Protein AF-A0A162ARA9-F1 (afdb_monomer_lite)

Organism: Daucus carota subsp. sativus (NCBI:txid79200)

Structure (mmCIF, N/CA/C/O backbone):
data_AF-A0A162ARA9-F1
#
_entry.id   AF-A0A162ARA9-F1
#
loop_
_atom_site.group_PDB
_atom_site.id
_atom_site.type_symbol
_atom_site.label_atom_id
_atom_site.label_alt_id
_atom_site.label_comp_id
_atom_site.label_asym_id
_atom_site.label_entity_id
_atom_site.label_seq_id
_atom_site.pdbx_PDB_ins_code
_atom_site.Cartn_x
_atom_site.Cartn_y
_atom_site.Cartn_z
_atom_site.occupancy
_atom_site.B_iso_or_equiv
_atom_site.auth_seq_id
_atom_site.auth_comp_id
_atom_site.auth_asym_id
_atom_site.auth_atom_id
_atom_site.pdbx_PDB_model_num
ATOM 1 N N . MET A 1 1 ? -38.561 -49.624 -31.750 1.00 42.00 1 MET A N 1
ATOM 2 C CA . MET A 1 1 ? -37.299 -48.853 -31.790 1.00 42.00 1 MET A CA 1
ATOM 3 C C . MET A 1 1 ? -37.694 -47.410 -31.528 1.00 42.00 1 MET A C 1
ATOM 5 O O . MET A 1 1 ? -38.214 -46.790 -32.433 1.00 42.00 1 MET A O 1
ATOM 9 N N . VAL A 1 2 ? -37.990 -47.047 -30.277 1.00 40.28 2 VAL A N 1
ATOM 10 C CA . VAL A 1 2 ? -37.081 -46.570 -29.209 1.00 40.28 2 VAL A CA 1
ATOM 11 C C . VAL A 1 2 ? -36.358 -45.285 -29.619 1.00 40.28 2 VAL A C 1
ATOM 13 O O . VAL A 1 2 ? -35.164 -45.311 -29.882 1.00 40.28 2 VAL A O 1
ATOM 16 N N . ASP A 1 3 ? -37.105 -44.180 -29.632 1.00 43.78 3 ASP A N 1
ATOM 17 C CA . ASP A 1 3 ? -36.553 -42.828 -29.538 1.00 43.78 3 ASP A CA 1
ATOM 18 C C . ASP A 1 3 ? -36.691 -42.368 -28.082 1.00 43.78 3 ASP A C 1
ATOM 20 O O . ASP A 1 3 ? -37.790 -42.112 -27.583 1.00 43.78 3 ASP A O 1
ATOM 24 N N . GLN A 1 4 ? -35.563 -42.340 -27.374 1.00 51.97 4 GLN A N 1
ATOM 25 C CA . GLN A 1 4 ? -35.442 -41.775 -26.034 1.00 51.97 4 GLN A CA 1
ATOM 26 C C . GLN A 1 4 ? -35.171 -40.272 -26.161 1.00 51.97 4 GLN A C 1
ATOM 28 O O . GLN A 1 4 ? -34.082 -39.855 -26.544 1.00 51.97 4 GLN A O 1
ATOM 33 N N . PHE A 1 5 ? -36.173 -39.460 -25.826 1.00 50.53 5 PHE A N 1
ATOM 34 C CA . PHE A 1 5 ? -36.009 -38.035 -25.553 1.00 50.53 5 PHE A CA 1
ATOM 35 C C . PHE A 1 5 ? -35.482 -37.863 -24.123 1.00 50.53 5 PHE A C 1
ATOM 37 O O . PHE A 1 5 ? -36.236 -37.970 -23.155 1.00 50.53 5 PHE A O 1
ATOM 44 N N . THR A 1 6 ? -34.187 -37.595 -23.985 1.00 54.12 6 THR A N 1
ATOM 45 C CA . THR A 1 6 ? -33.568 -37.208 -22.713 1.00 54.12 6 THR A CA 1
ATOM 46 C C . THR A 1 6 ? -33.835 -35.720 -22.474 1.00 54.12 6 THR A C 1
ATOM 48 O O . THR A 1 6 ? -33.240 -34.860 -23.120 1.00 54.12 6 THR A O 1
ATOM 51 N N . GLN A 1 7 ? -34.778 -35.402 -21.584 1.00 48.91 7 GLN A N 1
ATOM 52 C CA . GLN A 1 7 ? -34.980 -34.045 -21.071 1.00 48.91 7 GLN A CA 1
ATOM 53 C C . GLN A 1 7 ? -34.033 -33.810 -19.889 1.00 48.91 7 GLN A C 1
ATOM 55 O O . GLN A 1 7 ? -34.341 -34.172 -18.754 1.00 48.91 7 GLN A O 1
ATOM 60 N N . ASP A 1 8 ? -32.884 -33.189 -20.153 1.00 48.25 8 ASP A N 1
ATOM 61 C CA . ASP A 1 8 ? -31.985 -32.714 -19.103 1.00 48.25 8 ASP A CA 1
ATOM 62 C C . ASP A 1 8 ? -32.597 -31.497 -18.394 1.00 48.25 8 ASP A C 1
ATOM 64 O O . ASP A 1 8 ? -32.668 -30.381 -18.912 1.00 48.25 8 ASP A O 1
ATOM 68 N N . SER A 1 9 ? -33.064 -31.744 -17.171 1.00 48.88 9 SER A N 1
ATOM 69 C CA . SER A 1 9 ? -33.581 -30.743 -16.241 1.00 48.88 9 SER A CA 1
ATOM 70 C C . SER A 1 9 ? -32.445 -29.884 -15.681 1.00 48.88 9 SER A C 1
ATOM 72 O O . SER A 1 9 ? -31.807 -30.239 -14.691 1.00 48.88 9 SER A O 1
ATOM 74 N N . THR A 1 10 ? -32.225 -28.703 -16.257 1.00 51.06 10 THR A N 1
ATOM 75 C CA . THR A 1 10 ? -31.373 -27.647 -15.686 1.00 51.06 10 THR A CA 1
ATOM 76 C C . THR A 1 10 ? -32.127 -26.859 -14.606 1.00 51.06 10 THR A C 1
ATOM 78 O O . THR A 1 10 ? -32.425 -25.675 -14.740 1.00 51.06 10 THR A O 1
ATOM 81 N N . ASN A 1 11 ? -32.431 -27.516 -13.483 1.00 51.28 11 ASN A N 1
ATOM 82 C CA . ASN A 1 11 ? -32.863 -26.831 -12.262 1.00 51.28 11 ASN A CA 1
ATOM 83 C C . ASN A 1 11 ? -31.643 -26.202 -11.568 1.00 51.28 11 ASN A C 1
ATOM 85 O O . ASN A 1 11 ? -31.024 -26.798 -10.688 1.00 51.28 11 ASN A O 1
ATOM 89 N N . VAL A 1 12 ? -31.284 -24.982 -11.973 1.00 59.38 12 VAL A N 1
ATOM 90 C CA . VAL A 1 12 ? -30.310 -24.147 -11.253 1.00 59.38 12 VAL A CA 1
ATOM 91 C C . VAL A 1 12 ? -30.941 -23.690 -9.924 1.00 59.38 12 VAL A C 1
ATOM 93 O O . VAL A 1 12 ? -32.056 -23.157 -9.929 1.00 59.38 12 VAL A O 1
ATOM 96 N N . PRO A 1 13 ? -30.276 -23.872 -8.767 1.00 54.41 13 PRO A N 1
ATOM 97 C CA . PRO A 1 13 ? -30.872 -23.623 -7.459 1.00 54.41 13 PRO A CA 1
ATOM 98 C C . PRO A 1 13 ? -31.020 -22.117 -7.202 1.00 54.41 13 PRO A C 1
ATOM 100 O O . PRO A 1 13 ? -30.080 -21.420 -6.822 1.00 54.41 13 PRO A O 1
ATOM 103 N N . ARG A 1 14 ? -32.246 -21.611 -7.362 1.00 54.75 14 ARG A N 1
ATOM 104 C CA . ARG A 1 14 ? -32.639 -20.206 -7.140 1.00 54.75 14 ARG A CA 1
ATOM 105 C C . ARG A 1 14 ? -32.459 -19.723 -5.685 1.00 54.75 14 ARG A C 1
ATOM 107 O O . ARG A 1 14 ? -32.499 -18.523 -5.435 1.00 54.75 14 ARG A O 1
ATOM 114 N N . GLY A 1 15 ? -32.239 -20.636 -4.733 1.00 60.09 15 GLY A N 1
ATOM 115 C CA . GLY A 1 15 ? -32.130 -20.339 -3.297 1.00 60.09 15 GLY A CA 1
ATOM 116 C C . GLY A 1 15 ? -30.819 -19.675 -2.848 1.00 60.09 15 GLY A C 1
ATOM 117 O O . GLY A 1 15 ? -30.815 -18.957 -1.851 1.00 60.09 15 GLY A O 1
ATOM 118 N N . ASN A 1 16 ? -29.716 -19.835 -3.588 1.00 67.94 16 ASN A N 1
ATOM 119 C CA . ASN A 1 16 ? -28.402 -19.348 -3.133 1.00 67.94 16 ASN A CA 1
ATOM 120 C C . ASN A 1 16 ? -28.219 -17.827 -3.302 1.00 67.94 16 ASN A C 1
ATOM 122 O O . ASN A 1 16 ? -27.461 -17.203 -2.558 1.00 67.94 16 ASN A O 1
ATOM 126 N N . ALA A 1 17 ? -28.926 -17.205 -4.250 1.00 71.06 17 ALA A N 1
ATOM 127 C CA . ALA A 1 17 ? -28.767 -15.781 -4.552 1.00 71.06 17 ALA A CA 1
ATOM 128 C C . ALA A 1 17 ? -29.275 -14.872 -3.417 1.00 71.06 17 ALA A C 1
ATOM 130 O O . ALA A 1 17 ? -28.604 -13.909 -3.046 1.00 71.06 17 ALA A O 1
ATOM 131 N N . GLN A 1 18 ? -30.415 -15.214 -2.807 1.00 75.31 18 GLN A N 1
ATOM 132 C CA . GLN A 1 18 ? -31.015 -14.416 -1.730 1.00 75.31 18 GLN A CA 1
ATOM 133 C C . GLN A 1 18 ? -30.173 -14.432 -0.444 1.00 75.31 18 GLN A C 1
ATOM 135 O O . GLN A 1 18 ? -30.015 -13.400 0.208 1.00 75.31 18 GLN A O 1
ATOM 140 N N . GLN A 1 19 ? -29.569 -15.575 -0.096 1.00 77.06 19 GLN A N 1
ATOM 141 C CA . GLN A 1 19 ? -28.677 -15.661 1.067 1.00 77.06 19 GLN A CA 1
ATOM 142 C C . GLN A 1 19 ? -27.395 -14.835 0.873 1.00 77.06 19 GLN A C 1
ATOM 144 O O . GLN A 1 19 ? -26.930 -14.174 1.806 1.00 77.06 19 GLN A O 1
ATOM 149 N N . MET A 1 20 ? -26.848 -14.816 -0.347 1.00 82.12 20 MET A N 1
ATOM 150 C CA . MET A 1 20 ? -25.661 -14.022 -0.677 1.00 82.12 20 MET A CA 1
ATOM 151 C C . MET A 1 20 ? -25.930 -12.515 -0.590 1.00 82.12 20 MET A C 1
ATOM 153 O O . MET A 1 20 ? -25.080 -11.774 -0.097 1.00 82.12 20 MET A O 1
ATOM 157 N N . GLU A 1 21 ? -27.107 -12.050 -1.011 1.00 85.81 21 GLU A N 1
ATOM 158 C CA . GLU A 1 21 ? -27.496 -10.642 -0.860 1.00 85.81 21 GLU A CA 1
ATOM 159 C C . GLU A 1 21 ? -27.652 -10.226 0.605 1.00 85.81 21 GLU A C 1
ATOM 161 O O . GLU A 1 21 ? -27.164 -9.161 0.989 1.00 85.81 21 GLU A O 1
ATOM 166 N N . GLY A 1 22 ? -28.265 -11.070 1.441 1.00 89.38 22 GLY A N 1
ATOM 167 C CA . GLY A 1 22 ? -28.384 -10.807 2.878 1.00 89.38 22 GLY A CA 1
ATOM 168 C C . GLY A 1 22 ? -27.018 -10.659 3.554 1.00 89.38 22 GLY A C 1
ATOM 169 O O . GLY A 1 22 ? -26.779 -9.695 4.284 1.00 89.38 22 GLY A O 1
ATOM 170 N N . LYS A 1 23 ? -26.079 -11.561 3.238 1.00 91.44 23 LYS A N 1
ATOM 171 C CA . LYS A 1 23 ? -24.703 -11.504 3.755 1.00 91.44 23 LYS A CA 1
ATOM 172 C C . LYS A 1 23 ? -23.971 -10.235 3.308 1.00 91.44 23 LYS A C 1
ATOM 174 O O . LYS A 1 23 ? -23.297 -9.611 4.125 1.00 91.44 23 LYS A O 1
ATOM 179 N N . LYS A 1 24 ? -24.126 -9.829 2.041 1.00 91.12 24 LYS A N 1
ATOM 180 C CA . LYS A 1 24 ? -23.532 -8.590 1.509 1.00 91.12 24 LYS A CA 1
ATOM 181 C C . LYS A 1 24 ? -24.059 -7.351 2.229 1.00 91.12 24 LYS A C 1
ATOM 183 O O . LYS A 1 24 ? -23.263 -6.505 2.617 1.00 91.12 24 LYS A O 1
ATOM 188 N N . LYS A 1 25 ? -25.373 -7.253 2.453 1.00 93.75 25 LYS A N 1
ATOM 189 C CA . LYS A 1 25 ? -25.964 -6.118 3.182 1.00 93.75 25 LYS A CA 1
ATOM 190 C C . LYS A 1 25 ? -25.409 -6.013 4.601 1.00 93.75 25 LYS A C 1
ATOM 192 O O . LYS A 1 25 ? -24.900 -4.965 4.972 1.00 93.75 25 LYS A O 1
ATOM 197 N N . TRP A 1 26 ? -25.373 -7.125 5.337 1.00 95.56 26 TRP A N 1
ATOM 198 C CA . TRP A 1 26 ? -24.795 -7.149 6.685 1.00 95.56 26 TRP A CA 1
ATOM 199 C C . TRP A 1 26 ? -23.317 -6.727 6.711 1.00 95.56 26 TRP A C 1
ATOM 201 O O . TRP A 1 26 ? -22.876 -5.994 7.596 1.00 95.56 26 TRP A O 1
ATOM 211 N N . GLN A 1 27 ? -22.538 -7.170 5.722 1.00 94.81 27 GLN A N 1
ATOM 212 C CA . GLN A 1 27 ? -21.144 -6.763 5.569 1.00 94.81 27 GLN A CA 1
ATOM 213 C C . GLN A 1 27 ? -21.004 -5.261 5.293 1.00 94.81 27 GLN A C 1
ATOM 215 O O . GLN A 1 27 ? -20.127 -4.622 5.870 1.00 94.81 27 GLN A O 1
ATOM 220 N N . LEU A 1 28 ? -21.863 -4.704 4.438 1.00 95.81 28 LEU A N 1
ATOM 221 C CA . LEU A 1 28 ? -21.887 -3.279 4.125 1.00 95.81 28 LEU A CA 1
ATOM 222 C C . LEU A 1 28 ? -22.226 -2.450 5.366 1.00 95.81 28 LEU A C 1
ATOM 224 O O . LEU A 1 28 ? -21.488 -1.526 5.692 1.00 95.81 28 LEU A O 1
ATOM 228 N N . ASP A 1 29 ? -23.261 -2.836 6.111 1.00 96.56 29 ASP A N 1
ATOM 229 C CA . ASP A 1 29 ? -23.651 -2.160 7.352 1.00 96.56 29 ASP A CA 1
ATOM 230 C C . ASP A 1 29 ? -22.510 -2.180 8.374 1.00 96.56 29 ASP A C 1
ATOM 232 O O . ASP A 1 29 ? -22.230 -1.180 9.036 1.00 96.56 29 ASP A O 1
ATOM 236 N N . LYS A 1 30 ? -21.783 -3.302 8.469 1.00 96.50 30 LYS A N 1
ATOM 237 C CA . LYS A 1 30 ? -20.612 -3.412 9.344 1.00 96.50 30 LYS A CA 1
ATOM 238 C C . LYS A 1 30 ? -19.486 -2.459 8.932 1.00 96.50 30 LYS A C 1
ATOM 240 O O . LYS A 1 30 ? -18.881 -1.848 9.815 1.00 96.50 30 LYS A O 1
ATOM 245 N N . ILE A 1 31 ? -19.201 -2.352 7.631 1.00 96.56 31 ILE A N 1
ATOM 246 C CA . ILE A 1 31 ? -18.200 -1.429 7.072 1.00 96.56 31 ILE A CA 1
ATOM 247 C C . ILE A 1 31 ? -18.608 0.017 7.368 1.00 96.56 31 ILE A C 1
ATOM 249 O O . ILE A 1 31 ? -17.812 0.772 7.918 1.00 96.56 31 ILE A O 1
ATOM 253 N N . LEU A 1 32 ? -19.854 0.382 7.057 1.00 96.00 32 LEU A N 1
ATOM 254 C CA . LEU A 1 32 ? -20.369 1.740 7.231 1.00 96.00 32 LEU A CA 1
ATOM 255 C C . LEU A 1 32 ? -20.441 2.152 8.697 1.00 96.00 32 LEU A C 1
ATOM 257 O O . LEU A 1 32 ? -20.152 3.296 9.017 1.00 96.00 32 LEU A O 1
ATOM 261 N N . LYS A 1 33 ? -20.741 1.224 9.609 1.00 97.19 33 LYS A N 1
ATOM 262 C CA . LYS A 1 33 ? -20.713 1.495 11.051 1.00 97.19 33 LYS A CA 1
ATOM 263 C C . LYS A 1 33 ? -19.313 1.857 11.566 1.00 97.19 33 LYS A C 1
ATOM 265 O O . LYS A 1 33 ? -19.197 2.616 12.519 1.00 97.19 33 LYS A O 1
ATOM 270 N N . HIS A 1 34 ? -18.261 1.328 10.941 1.00 97.44 34 HIS A N 1
ATOM 271 C CA . HIS A 1 34 ? -16.863 1.555 11.330 1.00 97.44 34 HIS A CA 1
ATOM 272 C C . HIS A 1 34 ? -16.095 2.327 10.251 1.00 97.44 34 HIS A C 1
ATOM 274 O O . HIS A 1 34 ? -14.908 2.087 10.032 1.00 97.44 34 HIS A O 1
ATOM 280 N N . TRP A 1 35 ? -16.778 3.238 9.555 1.00 96.88 35 TRP A N 1
ATOM 281 C CA . TRP A 1 35 ? -16.227 3.976 8.418 1.00 96.88 35 TRP A CA 1
ATOM 282 C C . TRP A 1 35 ? -14.947 4.751 8.768 1.00 96.88 35 TRP A C 1
ATOM 284 O O . TRP A 1 35 ? -14.047 4.842 7.940 1.00 96.88 35 TRP A O 1
ATOM 294 N N . PHE A 1 36 ? -14.826 5.238 10.006 1.00 96.38 36 PHE A N 1
ATOM 295 C CA . PHE A 1 36 ? -13.661 5.976 10.503 1.00 96.38 36 PHE A CA 1
ATOM 296 C C . PHE A 1 36 ? -12.389 5.117 10.649 1.00 96.38 36 PHE A C 1
ATOM 298 O O . PHE A 1 36 ? -11.299 5.652 10.829 1.00 96.38 36 PHE A O 1
ATOM 305 N N . LEU A 1 37 ? -12.505 3.786 10.566 1.00 97.25 37 LEU A N 1
ATOM 306 C CA . LEU A 1 37 ? -11.370 2.854 10.530 1.00 97.25 37 LEU A CA 1
ATOM 307 C C . LEU A 1 37 ? -10.896 2.551 9.100 1.00 97.25 37 LEU A C 1
ATOM 309 O O . LEU A 1 37 ? -10.078 1.651 8.901 1.00 97.25 37 LEU A O 1
ATOM 313 N N . LEU A 1 38 ? -11.407 3.257 8.094 1.00 97.00 38 LEU A N 1
ATOM 314 C CA . LEU A 1 38 ? -11.069 3.061 6.688 1.00 97.00 38 LEU A CA 1
ATOM 315 C C . LEU A 1 38 ? -10.656 4.377 6.031 1.00 97.00 38 LEU A C 1
ATOM 317 O O . LEU A 1 38 ? -11.012 5.458 6.490 1.00 97.00 38 LEU A O 1
ATOM 321 N N . ASP A 1 39 ? -9.923 4.269 4.922 1.00 95.19 39 ASP A N 1
ATOM 322 C CA . ASP A 1 39 ? -9.612 5.435 4.097 1.00 95.19 39 ASP A CA 1
ATOM 323 C C . ASP A 1 39 ? -10.891 5.960 3.438 1.00 95.19 39 ASP A C 1
ATOM 325 O O . ASP A 1 39 ? -11.731 5.180 2.974 1.00 95.19 39 ASP A O 1
ATOM 329 N N . TYR A 1 40 ? -11.000 7.284 3.340 1.00 95.38 40 TYR A N 1
ATOM 330 C CA . TYR A 1 40 ? -12.144 7.956 2.724 1.00 95.38 40 TYR A CA 1
ATOM 331 C C . TYR A 1 40 ? -12.442 7.422 1.313 1.00 95.38 40 TYR A C 1
ATOM 333 O O . TYR A 1 40 ? -13.582 7.069 1.013 1.00 95.38 40 TYR A O 1
ATOM 341 N N . ASP A 1 41 ? -11.405 7.258 0.487 1.00 96.81 41 ASP A N 1
ATOM 342 C CA . ASP A 1 41 ? -11.528 6.778 -0.895 1.00 96.81 41 ASP A CA 1
ATOM 343 C C . ASP A 1 41 ? -12.112 5.359 -0.976 1.00 96.81 41 ASP A C 1
ATOM 345 O O . ASP A 1 41 ? -12.871 5.035 -1.891 1.00 96.81 41 ASP A O 1
ATOM 349 N N . LEU A 1 42 ? -11.789 4.500 -0.002 1.00 95.31 42 LEU A N 1
ATOM 350 C CA . LEU A 1 42 ? -12.292 3.129 0.048 1.00 95.31 42 LEU A CA 1
ATOM 351 C C . LEU A 1 42 ? -13.784 3.106 0.393 1.00 95.31 42 LEU A C 1
ATOM 353 O O . LEU A 1 42 ? -14.553 2.376 -0.234 1.00 95.31 42 LEU A O 1
ATOM 357 N N . VAL A 1 43 ? -14.197 3.924 1.363 1.00 96.69 43 VAL A N 1
ATOM 358 C CA . VAL A 1 43 ? -15.607 4.077 1.745 1.00 96.69 43 VAL A CA 1
ATOM 359 C C . VAL A 1 43 ? -16.406 4.676 0.588 1.00 96.69 43 VAL A C 1
ATOM 361 O O . VAL A 1 43 ? -17.476 4.171 0.250 1.00 96.69 43 VAL A O 1
ATOM 364 N N . GLU A 1 44 ? -15.871 5.704 -0.074 1.00 97.25 44 GLU A N 1
ATOM 365 C CA . GLU A 1 44 ? -16.519 6.342 -1.218 1.00 97.25 44 GLU A CA 1
ATOM 366 C C . GLU A 1 44 ? -16.686 5.367 -2.394 1.00 97.25 44 GLU A C 1
ATOM 368 O O . GLU A 1 44 ? -17.767 5.278 -2.979 1.00 97.25 44 GLU A O 1
ATOM 373 N N . ALA A 1 45 ? -15.655 4.580 -2.717 1.00 96.75 45 ALA A N 1
ATOM 374 C CA . ALA A 1 45 ? -15.728 3.568 -3.768 1.00 96.75 45 ALA A CA 1
ATOM 375 C C . ALA A 1 45 ? -16.792 2.496 -3.472 1.00 96.75 45 ALA A C 1
ATOM 377 O O . ALA A 1 45 ? -17.536 2.098 -4.372 1.00 96.75 45 ALA A O 1
ATOM 378 N N . ILE A 1 46 ? -16.898 2.053 -2.216 1.00 96.31 46 ILE A N 1
ATOM 379 C CA . ILE A 1 46 ? -17.917 1.086 -1.789 1.00 96.31 46 ILE A CA 1
ATOM 380 C C . ILE A 1 46 ? -19.320 1.702 -1.883 1.00 96.31 46 ILE A C 1
ATOM 382 O O . ILE A 1 46 ? -20.224 1.058 -2.416 1.00 96.31 46 ILE A O 1
ATOM 386 N N . ASN A 1 47 ? -19.492 2.958 -1.460 1.00 95.06 47 ASN A N 1
ATOM 387 C CA . ASN A 1 47 ? -20.760 3.689 -1.572 1.00 95.06 47 ASN A CA 1
ATOM 388 C C . ASN A 1 47 ? -21.188 3.921 -3.027 1.00 95.06 47 ASN A C 1
ATOM 390 O O . ASN A 1 47 ? -22.377 3.891 -3.333 1.00 95.06 47 ASN A O 1
ATOM 394 N N . LYS A 1 48 ? -20.227 4.085 -3.944 1.00 96.81 48 LYS A N 1
ATOM 395 C CA . LYS A 1 48 ? -20.463 4.143 -5.398 1.00 96.81 48 LYS A CA 1
ATOM 396 C C . LYS A 1 48 ? -20.833 2.782 -6.014 1.00 96.81 48 LYS A C 1
ATOM 398 O O . LYS A 1 48 ? -21.069 2.711 -7.216 1.00 96.81 48 LYS A O 1
ATOM 403 N N . GLY A 1 49 ? -20.887 1.708 -5.220 1.00 94.75 49 GLY A N 1
ATOM 404 C CA . GLY A 1 49 ? -21.290 0.368 -5.656 1.00 94.75 49 GLY A CA 1
ATOM 405 C C . GLY A 1 49 ? -20.132 -0.562 -6.023 1.00 94.75 49 GLY A C 1
ATOM 406 O O . GLY A 1 49 ? -20.365 -1.648 -6.557 1.00 94.75 49 GLY A O 1
ATOM 407 N N . ASN A 1 50 ? -18.876 -0.193 -5.737 1.00 94.25 50 ASN A N 1
ATOM 408 C CA . ASN A 1 50 ? -17.739 -1.075 -5.992 1.00 94.25 50 ASN A CA 1
ATOM 409 C C . ASN A 1 50 ? -17.598 -2.147 -4.897 1.00 94.25 50 ASN A C 1
ATOM 411 O O . ASN A 1 50 ? -16.710 -2.107 -4.043 1.00 94.25 50 ASN A O 1
ATOM 415 N N . HIS A 1 51 ? -18.478 -3.147 -4.942 1.00 91.62 51 HIS A N 1
ATOM 416 C CA . HIS A 1 51 ? -18.512 -4.234 -3.964 1.00 91.62 51 HIS A CA 1
ATOM 417 C C . HIS A 1 51 ? -17.304 -5.179 -4.036 1.00 91.62 51 HIS A C 1
ATOM 419 O O . HIS A 1 51 ? -17.106 -5.981 -3.122 1.00 91.62 51 HIS A O 1
ATOM 425 N N . SER A 1 52 ? -16.469 -5.078 -5.078 1.00 90.88 52 SER A N 1
ATOM 426 C CA . SER A 1 52 ? -15.257 -5.898 -5.185 1.00 90.88 52 SER A CA 1
ATOM 427 C C . SER A 1 52 ? -14.267 -5.629 -4.043 1.00 90.88 52 SER A C 1
ATOM 429 O O . SER A 1 52 ? -13.564 -6.540 -3.613 1.00 90.88 52 SER A O 1
ATOM 431 N N . LEU A 1 53 ? -14.295 -4.415 -3.480 1.00 92.69 53 LEU A N 1
ATOM 432 C CA . LEU A 1 53 ? -13.435 -3.964 -2.384 1.00 92.69 53 LEU A CA 1
ATOM 433 C C . LEU A 1 53 ? -13.952 -4.339 -0.984 1.00 92.69 53 LEU A C 1
ATOM 435 O O . LEU A 1 53 ? -13.238 -4.156 0.003 1.00 92.69 53 LEU A O 1
ATOM 439 N N . MET A 1 54 ? -15.172 -4.874 -0.867 1.00 94.00 54 MET A N 1
ATOM 440 C CA . MET A 1 54 ? -15.774 -5.180 0.437 1.00 94.00 54 MET A CA 1
ATOM 441 C C . MET A 1 54 ? -14.963 -6.181 1.270 1.00 94.00 54 MET A C 1
ATOM 443 O O . MET A 1 54 ? -14.766 -5.911 2.454 1.00 94.00 54 MET A O 1
ATOM 447 N N . PRO A 1 55 ? -14.443 -7.296 0.717 1.00 93.44 55 PRO A N 1
ATOM 448 C CA . PRO A 1 55 ? -13.648 -8.238 1.507 1.00 93.44 55 PRO A CA 1
ATOM 449 C C . PRO A 1 55 ? -12.399 -7.588 2.108 1.00 93.44 55 PRO A C 1
ATOM 451 O O . PRO A 1 55 ? -12.075 -7.837 3.269 1.00 93.44 55 PRO A O 1
ATOM 454 N N . MET A 1 56 ? -11.760 -6.685 1.358 1.00 93.94 56 MET A N 1
ATOM 455 C CA . MET A 1 56 ? -10.615 -5.910 1.833 1.00 93.94 56 MET A CA 1
ATOM 456 C C . MET A 1 56 ? -10.990 -4.965 2.970 1.00 93.94 56 MET A C 1
ATOM 458 O O . MET A 1 56 ? -10.339 -4.974 4.016 1.00 93.94 56 MET A O 1
ATOM 462 N N . ALA A 1 57 ? -12.067 -4.197 2.801 1.00 96.19 57 ALA A N 1
ATOM 463 C CA . ALA A 1 57 ? -12.564 -3.306 3.842 1.00 96.19 57 ALA A CA 1
ATOM 464 C C . ALA A 1 57 ? -12.922 -4.071 5.127 1.00 96.19 57 ALA A C 1
ATOM 466 O O . ALA A 1 57 ? -12.539 -3.659 6.219 1.00 96.19 57 ALA A O 1
ATOM 467 N N . ILE A 1 58 ? -13.584 -5.226 5.014 1.00 95.56 58 ILE A N 1
ATOM 468 C CA . ILE A 1 58 ? -13.964 -6.060 6.165 1.00 95.56 58 ILE A CA 1
ATOM 469 C C . ILE A 1 58 ? -12.737 -6.609 6.884 1.00 95.56 58 ILE A C 1
ATOM 471 O O . ILE A 1 58 ? -12.695 -6.577 8.113 1.00 95.56 58 ILE A O 1
ATOM 475 N N . ALA A 1 59 ? -11.748 -7.117 6.147 1.00 95.56 59 ALA A N 1
ATOM 476 C CA . ALA A 1 59 ? -10.517 -7.629 6.738 1.00 95.56 59 ALA A CA 1
ATOM 477 C C . ALA A 1 59 ? -9.783 -6.532 7.523 1.00 95.56 59 ALA A C 1
ATOM 479 O O . ALA A 1 59 ? -9.383 -6.758 8.667 1.00 95.56 59 ALA A O 1
ATOM 480 N N . ARG A 1 60 ? -9.694 -5.324 6.951 1.00 96.25 60 ARG A N 1
ATOM 481 C CA . ARG A 1 60 ? -9.098 -4.150 7.601 1.00 96.25 60 ARG A CA 1
ATOM 482 C C . ARG A 1 60 ? -9.865 -3.738 8.855 1.00 96.25 60 ARG A C 1
ATOM 484 O O . ARG A 1 60 ? -9.255 -3.611 9.913 1.00 96.25 60 ARG A O 1
ATOM 491 N N . VAL A 1 61 ? -11.189 -3.612 8.768 1.00 97.06 61 VAL A N 1
ATOM 492 C CA . VAL A 1 61 ? -12.045 -3.288 9.921 1.00 97.06 61 VAL A CA 1
ATOM 493 C C . VAL A 1 61 ? -11.889 -4.336 11.025 1.00 97.06 61 VAL A C 1
ATOM 495 O O . VAL A 1 61 ? -11.648 -3.977 12.171 1.00 97.06 61 VAL A O 1
ATOM 498 N N . ASN A 1 62 ? -11.956 -5.631 10.702 1.00 96.81 62 ASN A N 1
ATOM 499 C CA . ASN A 1 62 ? -11.808 -6.703 11.692 1.00 96.81 62 ASN A CA 1
ATOM 500 C C . ASN A 1 62 ? -10.436 -6.669 12.384 1.00 96.81 62 ASN A C 1
ATOM 502 O O . ASN A 1 62 ? -10.360 -6.857 13.598 1.00 96.81 62 ASN A O 1
ATOM 506 N N . TYR A 1 63 ? -9.364 -6.415 11.629 1.00 97.19 63 TYR A N 1
ATOM 507 C CA . TYR A 1 63 ? -8.016 -6.289 12.180 1.00 97.19 63 TYR A CA 1
ATOM 508 C C . TYR A 1 63 ? -7.897 -5.093 13.131 1.00 97.19 63 TYR A C 1
ATOM 510 O O . TYR A 1 63 ? -7.381 -5.239 14.239 1.00 97.19 63 TYR A O 1
ATOM 518 N N . LEU A 1 64 ? -8.394 -3.924 12.717 1.00 97.56 64 LEU A N 1
ATOM 519 C CA . LEU A 1 64 ? -8.292 -2.687 13.492 1.00 97.56 64 LEU A CA 1
ATOM 520 C C . LEU A 1 64 ? -9.184 -2.711 14.739 1.00 97.56 64 LEU A C 1
ATOM 522 O O . LEU A 1 64 ? -8.730 -2.304 15.804 1.00 97.56 64 LEU A O 1
ATOM 526 N N . ILE A 1 65 ? -10.392 -3.277 14.655 1.00 97.62 65 ILE A N 1
ATOM 527 C CA . ILE A 1 65 ? -11.270 -3.481 15.821 1.00 97.62 65 ILE A CA 1
ATOM 528 C C . ILE A 1 65 ? -10.552 -4.283 16.913 1.00 97.62 65 ILE A C 1
ATOM 530 O O . ILE A 1 65 ? -10.669 -3.953 18.086 1.00 97.62 65 ILE A O 1
ATOM 534 N N . GLY A 1 66 ? -9.763 -5.300 16.548 1.00 97.06 66 GLY A N 1
ATOM 535 C CA . GLY A 1 66 ? -8.999 -6.094 17.516 1.00 97.06 66 GLY A CA 1
ATOM 536 C C . GLY A 1 66 ? -7.838 -5.347 18.190 1.00 97.06 66 GLY A C 1
ATOM 537 O O . GLY A 1 66 ? -7.248 -5.874 19.132 1.00 97.06 66 GLY A O 1
ATOM 538 N N . LYS A 1 67 ? -7.477 -4.152 17.708 1.00 97.69 67 LYS A N 1
ATOM 539 C CA . LYS A 1 67 ? -6.393 -3.316 18.254 1.00 97.69 67 LYS A CA 1
ATOM 540 C C . LYS A 1 67 ? -6.894 -2.113 19.047 1.00 97.69 67 LYS A C 1
ATOM 542 O O . LYS A 1 67 ? -6.145 -1.596 19.871 1.00 97.69 67 LYS A O 1
ATOM 547 N N . VAL A 1 68 ? -8.130 -1.679 18.816 1.00 97.81 68 VAL A N 1
ATOM 548 C CA . VAL A 1 68 ? -8.719 -0.513 19.479 1.00 97.81 68 VAL A CA 1
ATOM 549 C C . VAL A 1 68 ? -9.450 -0.944 20.761 1.00 97.81 68 VAL A C 1
ATOM 551 O O . VAL A 1 68 ? -10.222 -1.903 20.727 1.00 97.81 68 VAL A O 1
ATOM 554 N N . PRO A 1 69 ? -9.259 -0.251 21.900 1.00 97.75 69 PRO A N 1
ATOM 555 C CA . PRO A 1 69 ? -10.026 -0.511 23.115 1.00 97.75 69 PRO A CA 1
ATOM 556 C C . PRO A 1 69 ? -11.540 -0.370 22.894 1.00 97.75 69 PRO A C 1
ATOM 558 O O . PRO A 1 69 ? -12.003 0.601 22.299 1.00 97.75 69 PRO A O 1
ATOM 561 N N . ALA A 1 70 ? -12.329 -1.298 23.444 1.00 97.75 70 ALA A N 1
ATOM 562 C CA . ALA A 1 70 ? -13.778 -1.346 23.219 1.00 97.75 70 ALA A CA 1
ATOM 563 C C . ALA A 1 70 ? -14.534 -0.081 23.676 1.00 97.75 70 ALA A C 1
ATOM 565 O O . ALA A 1 70 ? -15.557 0.253 23.084 1.00 97.75 70 ALA A O 1
ATOM 566 N N . LYS A 1 71 ? -14.028 0.626 24.700 1.00 97.88 71 LYS A N 1
ATOM 567 C CA . LYS A 1 71 ? -14.608 1.891 25.188 1.00 97.88 71 LYS A CA 1
ATOM 568 C C . LYS A 1 71 ? -14.524 2.991 24.126 1.00 97.88 71 LYS A C 1
ATOM 570 O O . LYS A 1 71 ? -15.558 3.469 23.677 1.00 97.88 71 LYS A O 1
ATOM 575 N N . LEU A 1 72 ? -13.309 3.271 23.645 1.00 97.62 72 LEU A N 1
ATOM 576 C CA . LEU A 1 72 ? -13.068 4.247 22.578 1.00 97.62 72 LEU A CA 1
ATOM 577 C C . LEU A 1 72 ? -13.825 3.877 21.303 1.00 97.62 72 LEU A C 1
ATOM 579 O O . LEU A 1 72 ? -14.365 4.742 20.627 1.00 97.62 72 LEU A O 1
ATOM 583 N N . LEU A 1 73 ? -13.903 2.582 20.979 1.00 97.50 73 LEU A N 1
ATOM 584 C CA . LEU A 1 73 ? -14.644 2.130 19.806 1.00 97.50 73 LEU A CA 1
ATOM 585 C C . LEU A 1 73 ? -16.141 2.471 19.900 1.00 97.50 73 LEU A C 1
ATOM 587 O O . LEU A 1 73 ? -16.728 2.868 18.897 1.00 97.50 73 LEU A O 1
ATOM 591 N N . ALA A 1 74 ? -16.758 2.324 21.077 1.00 97.81 74 ALA A N 1
ATOM 592 C CA . ALA A 1 74 ? -18.162 2.674 21.286 1.00 97.81 74 ALA A CA 1
ATOM 593 C C . ALA A 1 74 ? -18.404 4.188 21.155 1.00 97.81 74 ALA A C 1
ATOM 595 O O . ALA A 1 74 ? -19.343 4.592 20.472 1.00 97.81 74 ALA A O 1
ATOM 596 N N . GLU A 1 75 ? -17.527 5.008 21.734 1.00 97.88 75 GLU A N 1
ATOM 597 C CA . GLU A 1 75 ? -17.554 6.477 21.621 1.00 97.88 75 GLU A CA 1
ATOM 598 C C . GLU A 1 75 ? -17.341 6.934 20.165 1.00 97.88 75 GLU A C 1
ATOM 600 O O . GLU A 1 75 ? -18.084 7.764 19.641 1.00 97.88 75 GLU A O 1
ATOM 605 N N . GLY A 1 76 ? -16.406 6.303 19.447 1.00 96.75 76 GLY A N 1
ATOM 606 C CA . GLY A 1 76 ? -16.168 6.559 18.025 1.00 96.75 76 GLY A CA 1
ATOM 607 C C . GLY A 1 76 ? -17.365 6.200 17.136 1.00 96.75 76 GLY A C 1
ATOM 608 O O . GLY A 1 76 ? -17.655 6.913 16.179 1.00 96.75 76 GLY A O 1
ATOM 609 N N . ILE A 1 77 ? -18.116 5.141 17.470 1.00 97.31 77 ILE A N 1
ATOM 610 C CA . ILE A 1 77 ? -19.373 4.792 16.778 1.00 97.31 77 ILE A CA 1
ATOM 611 C C . ILE A 1 77 ? -20.455 5.856 17.016 1.00 97.31 77 ILE A C 1
ATOM 613 O O . ILE A 1 77 ? -21.257 6.106 16.116 1.00 97.31 77 ILE A O 1
ATOM 617 N N . ASN A 1 78 ? -20.472 6.498 18.188 1.00 97.38 78 ASN A N 1
ATOM 618 C CA . ASN A 1 78 ? -21.377 7.614 18.477 1.00 97.38 78 ASN A CA 1
ATOM 619 C C . ASN A 1 78 ? -20.968 8.914 17.760 1.00 97.38 78 ASN A C 1
ATOM 621 O O . ASN A 1 78 ? -21.761 9.852 17.713 1.00 97.38 78 ASN A O 1
ATOM 625 N N . GLY A 1 79 ? -19.763 8.962 17.180 1.00 96.19 79 GLY A N 1
ATOM 626 C CA . GLY A 1 79 ? -19.230 10.135 16.490 1.00 96.19 79 GLY A CA 1
ATOM 627 C C . GLY A 1 79 ? -18.550 11.144 17.416 1.00 96.19 79 GLY A C 1
ATOM 628 O O . GLY A 1 79 ? -18.456 12.314 17.058 1.00 96.19 79 GLY A O 1
ATOM 629 N N . GLU A 1 80 ? -18.086 10.723 18.596 1.00 98.00 80 GLU A N 1
ATOM 630 C CA . GLU A 1 80 ? -17.350 11.602 19.509 1.00 98.00 80 GLU A CA 1
ATOM 631 C C . GLU A 1 80 ? -15.954 11.927 18.951 1.00 98.00 80 GLU A C 1
ATOM 633 O O . GLU A 1 80 ? -15.122 11.039 18.754 1.00 98.00 80 GLU A O 1
ATOM 638 N N . GLU A 1 81 ? -15.686 13.211 18.690 1.00 97.25 81 GLU A N 1
ATOM 639 C CA . GLU A 1 81 ? -14.461 13.657 18.008 1.00 97.25 81 GLU A CA 1
ATOM 640 C C . GLU A 1 81 ? -13.182 13.294 18.780 1.00 97.25 81 GLU A C 1
ATOM 642 O O . GLU A 1 81 ? -12.227 12.802 18.182 1.00 97.25 81 GLU A O 1
ATOM 647 N N . GLU A 1 82 ? -13.178 13.458 20.106 1.00 97.62 82 GLU A N 1
ATOM 648 C CA . GLU A 1 82 ? -12.029 13.135 20.969 1.00 97.62 82 GLU A CA 1
ATOM 649 C C . GLU A 1 82 ? -11.670 11.643 20.919 1.00 97.62 82 GLU A C 1
ATOM 651 O O . GLU A 1 82 ? -10.493 11.267 20.850 1.00 97.62 82 GLU A O 1
ATOM 656 N N . ALA A 1 83 ? -12.683 10.772 20.882 1.00 97.88 83 ALA A N 1
ATOM 657 C CA . ALA A 1 83 ? -12.481 9.337 20.749 1.00 97.88 83 ALA A CA 1
ATOM 658 C C . ALA A 1 83 ? -11.919 8.988 19.365 1.00 97.88 83 ALA A C 1
ATOM 660 O O . ALA A 1 83 ? -10.981 8.197 19.264 1.00 97.88 83 ALA A O 1
ATOM 661 N N . LEU A 1 84 ? -12.434 9.607 18.296 1.00 97.62 84 LEU A N 1
ATOM 662 C CA . LEU A 1 84 ? -11.929 9.407 16.933 1.00 97.62 84 LEU A CA 1
ATOM 663 C C . LEU A 1 84 ? -10.460 9.828 16.798 1.00 97.62 84 LEU A C 1
ATOM 665 O O . LEU A 1 84 ? -9.658 9.077 16.235 1.00 97.62 84 LEU A O 1
ATOM 669 N N . TRP A 1 85 ? -10.092 10.983 17.356 1.00 97.62 85 TRP A N 1
ATOM 670 C CA . TRP A 1 85 ? -8.706 11.451 17.403 1.00 97.62 85 TRP A CA 1
ATOM 671 C C . TRP A 1 85 ? -7.808 10.495 18.186 1.00 97.62 85 TRP A C 1
ATOM 673 O O . TRP A 1 85 ? -6.771 10.075 17.672 1.00 97.62 85 TRP A O 1
ATOM 683 N N . SER A 1 86 ? -8.247 10.072 19.373 1.00 97.94 86 SER A N 1
ATOM 684 C CA . SER A 1 86 ? -7.510 9.128 20.223 1.00 97.94 86 SER A CA 1
ATOM 685 C C . SER A 1 86 ? -7.288 7.778 19.531 1.00 97.94 86 SER A C 1
ATOM 687 O O . SER A 1 86 ? -6.204 7.198 19.604 1.00 97.94 86 SER A O 1
ATOM 689 N N . ILE A 1 87 ? -8.298 7.273 18.812 1.00 97.88 87 ILE A N 1
ATOM 690 C CA . ILE A 1 87 ? -8.183 6.052 18.004 1.00 97.88 87 ILE A CA 1
ATOM 691 C C . ILE A 1 87 ? -7.158 6.250 16.891 1.00 97.88 87 ILE A C 1
ATOM 693 O O . ILE A 1 87 ? -6.298 5.390 16.688 1.00 97.88 87 ILE A O 1
ATOM 697 N N . HIS A 1 88 ? -7.243 7.364 16.163 1.00 96.62 88 HIS A N 1
ATOM 698 C CA . HIS A 1 88 ? -6.347 7.634 15.048 1.00 96.62 88 HIS A CA 1
ATOM 699 C C . HIS A 1 88 ? -4.890 7.748 15.512 1.00 96.62 88 HIS A C 1
ATOM 701 O O . HIS A 1 88 ? -4.011 7.123 14.917 1.00 96.62 88 HIS A O 1
ATOM 707 N N . GLU A 1 89 ? -4.642 8.471 16.605 1.00 97.19 89 GLU A N 1
ATOM 708 C CA . GLU A 1 89 ? -3.326 8.594 17.232 1.00 97.19 89 GLU A CA 1
ATOM 709 C C . GLU A 1 89 ? -2.783 7.231 17.681 1.00 97.19 89 GLU A C 1
ATOM 711 O O . GLU A 1 89 ? -1.660 6.864 17.330 1.00 97.19 89 GLU A O 1
ATOM 716 N N . LEU A 1 90 ? -3.594 6.432 18.382 1.00 97.88 90 LEU A N 1
ATOM 717 C CA . LEU A 1 90 ? -3.202 5.098 18.836 1.00 97.88 90 LEU A CA 1
ATOM 718 C C . LEU A 1 90 ? -2.828 4.192 17.657 1.00 97.88 90 LEU A C 1
ATOM 720 O O . LEU A 1 90 ? -1.806 3.501 17.699 1.00 97.88 90 LEU A O 1
ATOM 724 N N . LEU A 1 91 ? -3.636 4.178 16.597 1.00 97.19 91 LEU A N 1
ATOM 725 C CA . LEU A 1 91 ? -3.382 3.349 15.420 1.00 97.19 91 LEU A CA 1
ATOM 726 C C . LEU A 1 91 ? -2.158 3.823 14.631 1.00 97.19 91 LEU A C 1
ATOM 728 O O . LEU A 1 91 ? -1.419 2.985 14.104 1.00 97.19 91 LEU A O 1
ATOM 732 N N . TYR A 1 92 ? -1.934 5.136 14.562 1.00 96.00 92 TYR A N 1
ATOM 733 C CA . TYR A 1 92 ? -0.780 5.731 13.897 1.00 96.00 92 TYR A CA 1
ATOM 734 C C . TYR A 1 92 ? 0.521 5.425 14.648 1.00 96.00 92 TYR A C 1
ATOM 736 O O . TYR A 1 92 ? 1.439 4.854 14.062 1.00 96.00 92 TYR A O 1
ATOM 744 N N . ASN A 1 93 ? 0.565 5.682 15.959 1.00 97.31 93 ASN A N 1
ATOM 745 C CA . ASN A 1 93 ? 1.753 5.468 16.793 1.00 97.31 93 ASN A CA 1
ATOM 746 C C . ASN A 1 93 ? 2.195 3.995 16.829 1.00 97.31 93 ASN A C 1
ATOM 748 O O . ASN A 1 93 ? 3.383 3.701 16.919 1.00 97.31 93 ASN A O 1
ATOM 752 N N . ASN A 1 94 ? 1.255 3.055 16.696 1.00 96.62 94 ASN A N 1
ATOM 753 C CA . ASN A 1 94 ? 1.553 1.618 16.651 1.00 96.62 94 ASN A CA 1
ATOM 754 C C . ASN A 1 94 ? 1.834 1.070 15.234 1.00 96.62 94 ASN A C 1
ATOM 756 O O . ASN A 1 94 ? 2.063 -0.140 15.061 1.00 96.62 94 ASN A O 1
ATOM 760 N N . GLY A 1 95 ? 1.768 1.922 14.203 1.00 96.06 95 GLY A N 1
ATOM 761 C CA . GLY A 1 95 ? 1.886 1.519 12.798 1.00 96.06 95 GLY A CA 1
ATOM 762 C C . GLY A 1 95 ? 0.803 0.521 12.367 1.00 96.06 95 GLY A C 1
ATOM 763 O O . GLY A 1 95 ? 1.013 -0.298 11.470 1.00 96.06 95 GLY A O 1
ATOM 764 N N . CYS A 1 96 ? -0.352 0.515 13.040 1.00 96.94 96 CYS A N 1
ATOM 765 C CA . CYS A 1 96 ? -1.435 -0.425 12.760 1.00 96.94 96 CYS A CA 1
ATOM 766 C C . CYS A 1 96 ? -2.085 -0.153 11.402 1.00 96.94 96 CYS A C 1
ATOM 768 O O . CYS A 1 96 ? -2.495 -1.103 10.738 1.00 96.94 96 CYS A O 1
ATOM 770 N N . TRP A 1 97 ? -2.125 1.108 10.964 1.00 94.69 97 TRP A N 1
ATOM 771 C CA . TRP A 1 97 ? -2.625 1.487 9.641 1.00 94.69 97 TRP A CA 1
ATOM 772 C C . TRP A 1 97 ? -1.827 0.848 8.505 1.00 94.69 97 TRP A C 1
ATOM 774 O O . TRP A 1 97 ? -2.406 0.227 7.615 1.00 94.69 97 TRP A O 1
ATOM 784 N N . GLU A 1 98 ? -0.498 0.925 8.565 1.00 92.56 98 GLU A N 1
ATOM 785 C CA . GLU A 1 98 ? 0.371 0.326 7.548 1.00 92.56 98 GLU A CA 1
ATOM 786 C C . GLU A 1 98 ? 0.240 -1.197 7.518 1.00 92.56 98 GLU A C 1
ATOM 788 O O . GLU A 1 98 ? 0.162 -1.802 6.449 1.00 92.56 98 GLU A O 1
ATOM 793 N N . LYS A 1 99 ? 0.153 -1.829 8.694 1.00 94.94 99 LYS A N 1
ATOM 794 C CA . LYS A 1 99 ? -0.074 -3.277 8.800 1.00 94.94 99 LYS A CA 1
ATOM 795 C C . LYS A 1 99 ? -1.422 -3.670 8.204 1.00 94.94 99 LYS A C 1
ATOM 797 O O . LYS A 1 99 ? -1.493 -4.654 7.474 1.00 94.94 99 LYS A O 1
ATOM 802 N N . ALA A 1 100 ? -2.467 -2.885 8.459 1.00 95.06 100 ALA A N 1
ATOM 803 C CA . ALA A 1 100 ? -3.798 -3.143 7.931 1.00 95.06 100 ALA A CA 1
ATOM 804 C C . ALA A 1 100 ? -3.872 -2.958 6.402 1.00 95.06 100 ALA A C 1
ATOM 806 O O . ALA A 1 100 ? -4.532 -3.739 5.720 1.00 95.06 100 ALA A O 1
ATOM 807 N N . ASN A 1 101 ? -3.128 -1.995 5.848 1.00 90.94 101 ASN A N 1
ATOM 808 C CA . ASN A 1 101 ? -2.990 -1.787 4.398 1.00 90.94 101 ASN A CA 1
ATOM 809 C C . ASN A 1 101 ? -2.224 -2.905 3.677 1.00 90.94 101 ASN A C 1
ATOM 811 O O . ASN A 1 101 ? -2.320 -3.044 2.455 1.00 90.94 101 ASN A O 1
ATOM 815 N N . ASN A 1 102 ? -1.457 -3.694 4.427 1.00 89.62 102 ASN A N 1
ATOM 816 C CA . ASN A 1 102 ? -0.666 -4.811 3.924 1.00 89.62 102 ASN A CA 1
ATOM 817 C C . ASN A 1 102 ? -1.270 -6.178 4.275 1.00 89.62 102 ASN A C 1
ATOM 819 O O . ASN A 1 102 ? -0.601 -7.199 4.111 1.00 89.62 102 ASN A O 1
ATOM 823 N N . LEU A 1 103 ? -2.521 -6.222 4.747 1.00 90.56 103 LEU A N 1
ATOM 824 C CA . LEU A 1 103 ? -3.207 -7.480 5.019 1.00 90.56 103 LEU A CA 1
ATOM 825 C C . LEU A 1 103 ? -3.360 -8.298 3.735 1.00 90.56 103 LEU A C 1
ATOM 827 O O . LEU A 1 103 ? -3.936 -7.844 2.747 1.00 90.56 103 LEU A O 1
ATOM 831 N N . VAL A 1 104 ? -2.873 -9.536 3.781 1.00 85.00 104 VAL A N 1
ATOM 832 C CA . VAL A 1 104 ? -3.109 -10.525 2.731 1.00 85.00 104 VAL A CA 1
ATOM 833 C C . VAL A 1 104 ? -4.492 -11.117 2.974 1.00 85.00 104 VAL A C 1
ATOM 835 O O . VAL A 1 104 ? -4.699 -11.863 3.929 1.00 85.00 104 VAL A O 1
ATOM 838 N N . ILE A 1 105 ? -5.461 -10.740 2.146 1.00 85.75 105 ILE A N 1
ATOM 839 C CA . ILE A 1 105 ? -6.813 -11.301 2.205 1.00 85.75 105 ILE A CA 1
ATOM 840 C C . ILE A 1 105 ? -6.758 -12.640 1.481 1.00 85.75 105 ILE A C 1
ATOM 842 O O . ILE A 1 105 ? -6.558 -12.671 0.270 1.00 85.75 105 ILE A O 1
ATOM 846 N N . ALA A 1 106 ? -6.876 -13.729 2.242 1.00 67.94 106 ALA A N 1
ATOM 847 C CA . ALA A 1 106 ? -6.673 -15.089 1.746 1.00 67.94 106 ALA A CA 1
ATOM 848 C C . ALA A 1 106 ? -7.658 -15.499 0.635 1.00 67.94 106 ALA A C 1
ATOM 850 O O . ALA A 1 106 ? -7.313 -16.335 -0.188 1.00 67.94 106 ALA A O 1
ATOM 851 N N . ASP A 1 107 ? -8.831 -14.866 0.553 1.00 57.41 107 ASP A N 1
ATOM 852 C CA . ASP A 1 107 ? -9.956 -15.413 -0.206 1.00 57.41 107 ASP A CA 1
ATOM 853 C C . ASP A 1 107 ? -10.603 -14.378 -1.136 1.00 57.41 107 ASP A C 1
ATOM 855 O O . ASP A 1 107 ? -11.772 -14.013 -0.995 1.00 57.41 107 ASP A O 1
ATOM 859 N N . TYR A 1 108 ? -9.853 -13.910 -2.129 1.00 56.38 108 TYR A N 1
ATOM 860 C CA . TYR A 1 108 ? -10.481 -13.784 -3.440 1.00 56.38 108 TYR A CA 1
ATOM 861 C C . TYR A 1 108 ? -10.073 -15.033 -4.200 1.00 56.38 108 TYR A C 1
ATOM 863 O O . TYR A 1 108 ? -8.893 -15.219 -4.479 1.00 56.38 108 TYR A O 1
ATOM 871 N N . ASP A 1 109 ? -11.037 -15.897 -4.501 1.00 48.25 109 ASP A N 1
ATOM 872 C CA . ASP A 1 109 ? -10.892 -16.970 -5.477 1.00 48.25 109 ASP A CA 1
ATOM 873 C C . ASP A 1 109 ? -10.576 -16.330 -6.845 1.00 48.25 109 ASP A C 1
ATOM 875 O O . ASP A 1 109 ? -11.428 -16.127 -7.709 1.00 48.25 109 ASP A O 1
ATOM 879 N N . VAL A 1 110 ? -9.308 -15.954 -7.036 1.00 50.88 110 VAL A N 1
ATOM 880 C CA . VAL A 1 110 ? -8.709 -15.564 -8.322 1.00 50.88 110 VAL A CA 1
ATOM 881 C C . VAL A 1 110 ? -8.661 -16.783 -9.259 1.00 50.88 110 VAL A C 1
ATOM 883 O O . VAL A 1 110 ? -8.304 -16.653 -10.422 1.00 50.88 110 VAL A O 1
ATOM 886 N N . SER A 1 111 ? -9.116 -17.957 -8.806 1.00 48.19 111 SER A N 1
ATOM 887 C CA . SER A 1 111 ? -9.418 -19.125 -9.637 1.00 48.19 111 SER A CA 1
ATOM 888 C C . SER A 1 111 ? -10.381 -18.804 -10.795 1.00 48.19 111 SER A C 1
ATOM 890 O O . SER A 1 111 ? -10.317 -19.449 -11.834 1.00 48.19 111 SER A O 1
ATOM 892 N N . ALA A 1 112 ? -11.201 -17.746 -10.706 1.00 49.44 112 ALA A N 1
ATOM 893 C CA . ALA A 1 112 ? -12.001 -17.268 -11.844 1.00 49.44 112 ALA A CA 1
ATOM 894 C C . ALA A 1 112 ? -11.259 -16.295 -12.793 1.00 49.44 112 ALA A C 1
ATOM 896 O O . ALA A 1 112 ? -11.752 -15.989 -13.878 1.00 49.44 112 ALA A O 1
ATOM 897 N N . ILE A 1 113 ? -10.068 -15.816 -12.420 1.00 50.53 113 ILE A N 1
ATOM 898 C CA . ILE A 1 113 ? -9.188 -14.955 -13.229 1.00 50.53 113 ILE A CA 1
ATOM 899 C C . ILE A 1 113 ? -7.973 -15.781 -13.693 1.00 50.53 113 ILE A C 1
ATOM 901 O O . ILE A 1 113 ? -6.836 -15.329 -13.715 1.00 50.53 113 ILE A O 1
ATOM 905 N N . GLU A 1 114 ? -8.200 -17.017 -14.129 1.00 51.69 114 GLU A N 1
ATOM 906 C CA . GLU A 1 114 ? -7.158 -17.898 -14.682 1.00 51.69 114 GLU A CA 1
ATOM 907 C C . GLU A 1 114 ? -6.551 -17.408 -16.016 1.00 51.69 114 GLU A C 1
ATOM 909 O O . GLU A 1 114 ? -5.704 -18.083 -16.599 1.00 51.69 114 GLU A O 1
ATOM 914 N N . LYS A 1 115 ? -6.947 -16.237 -16.540 1.00 56.44 115 LYS A N 1
ATOM 915 C CA . LYS A 1 115 ? -6.442 -15.728 -17.832 1.00 56.44 115 LYS A CA 1
ATOM 916 C C . LYS A 1 115 ? -6.140 -14.236 -17.907 1.00 56.44 115 LYS A C 1
ATOM 918 O O . LYS A 1 115 ? -5.656 -13.804 -18.953 1.00 56.44 115 LYS A O 1
ATOM 923 N N . SER A 1 116 ? -6.377 -13.435 -16.861 1.00 54.62 116 SER A N 1
ATOM 924 C CA . SER A 1 116 ? -5.855 -12.063 -16.900 1.00 54.62 116 SER A CA 1
ATOM 925 C C . SER A 1 116 ? -4.378 -12.144 -16.556 1.00 54.62 116 SER A C 1
ATOM 927 O O . SER A 1 116 ? -3.998 -12.272 -15.395 1.00 54.62 116 SER A O 1
ATOM 929 N N . THR A 1 117 ? -3.550 -12.165 -17.591 1.00 72.62 117 THR A N 1
ATOM 930 C CA . THR A 1 117 ? -2.106 -12.054 -17.465 1.00 72.62 117 THR A CA 1
ATOM 931 C C . THR A 1 117 ? -1.844 -10.742 -16.743 1.00 72.62 117 THR A C 1
ATOM 933 O O . THR A 1 117 ? -2.028 -9.678 -17.331 1.00 72.62 117 THR A O 1
ATOM 936 N N . ASP A 1 118 ? -1.516 -10.810 -15.450 1.00 83.69 118 ASP A N 1
ATOM 937 C CA . ASP A 1 118 ? -1.164 -9.619 -14.685 1.00 83.69 118 ASP A CA 1
ATOM 938 C C . ASP A 1 118 ? -0.058 -8.899 -15.474 1.00 83.69 118 ASP A C 1
ATOM 940 O O . ASP A 1 118 ? 1.007 -9.492 -15.712 1.00 83.69 118 ASP A O 1
ATOM 944 N N . PRO A 1 119 ? -0.301 -7.664 -15.952 1.00 89.69 119 PRO A N 1
ATOM 945 C CA . PRO A 1 119 ? 0.674 -6.944 -16.757 1.00 89.69 119 PRO A CA 1
ATOM 946 C C . PRO A 1 119 ? 1.995 -6.775 -16.003 1.00 89.69 119 PRO A C 1
ATOM 948 O O . PRO A 1 119 ? 3.053 -6.733 -16.632 1.00 89.69 119 PRO A O 1
ATOM 951 N N . VAL A 1 120 ? 1.959 -6.748 -14.665 1.00 91.88 120 VAL A N 1
ATOM 952 C CA . VAL A 1 120 ? 3.159 -6.699 -13.830 1.00 91.88 120 VAL A CA 1
ATOM 953 C C . VAL A 1 120 ? 3.938 -8.007 -13.927 1.00 91.88 120 VAL A C 1
ATOM 955 O O . VAL A 1 120 ? 5.147 -7.962 -14.128 1.00 91.88 120 VAL A O 1
ATOM 958 N N . LEU A 1 121 ? 3.288 -9.172 -13.863 1.00 91.69 121 LEU A N 1
ATOM 959 C CA . LEU A 1 121 ? 3.973 -10.462 -14.020 1.00 91.69 121 LEU A CA 1
ATOM 960 C C . LEU A 1 121 ? 4.575 -10.627 -15.420 1.00 91.69 121 LEU A C 1
ATOM 962 O O . LEU A 1 121 ? 5.698 -11.116 -15.545 1.00 91.69 121 LEU A O 1
ATOM 966 N N . LEU A 1 122 ? 3.875 -10.183 -16.470 1.00 92.94 122 LEU A N 1
ATOM 967 C CA . LEU A 1 122 ? 4.425 -10.158 -17.831 1.00 92.94 122 LEU A CA 1
ATOM 968 C C . LEU A 1 122 ? 5.667 -9.268 -17.924 1.00 92.94 122 LEU A C 1
ATOM 970 O O . LEU A 1 122 ? 6.684 -9.680 -18.484 1.00 92.94 122 LEU A O 1
ATOM 974 N N . PHE A 1 123 ? 5.599 -8.073 -17.337 1.00 95.81 123 PHE A N 1
ATOM 975 C CA . PHE A 1 123 ? 6.722 -7.146 -17.279 1.00 95.81 123 PHE A CA 1
ATOM 976 C C . PHE A 1 123 ? 7.907 -7.744 -16.508 1.00 95.81 123 PHE A C 1
ATOM 978 O O . PHE A 1 123 ? 9.031 -7.750 -17.007 1.00 95.81 123 PHE A O 1
ATOM 985 N N . LEU A 1 124 ? 7.665 -8.323 -15.329 1.00 96.00 124 LEU A N 1
ATOM 986 C CA . LEU A 1 124 ? 8.700 -8.986 -14.534 1.00 96.00 124 LEU A CA 1
ATOM 987 C C . LEU A 1 124 ? 9.347 -10.141 -15.304 1.00 96.00 124 LEU A C 1
ATOM 989 O O . LEU A 1 124 ? 10.568 -10.274 -15.269 1.00 96.00 124 LEU A O 1
ATOM 993 N N . ASN A 1 125 ? 8.558 -10.930 -16.041 1.00 95.00 125 ASN A N 1
ATOM 994 C CA . ASN A 1 125 ? 9.065 -12.008 -16.889 1.00 95.00 125 ASN A CA 1
ATOM 995 C C . ASN A 1 125 ? 9.980 -11.495 -18.012 1.00 95.00 125 ASN A C 1
ATOM 997 O O . ASN A 1 125 ? 11.063 -12.050 -18.221 1.00 95.00 125 ASN A O 1
ATOM 1001 N N . ALA A 1 126 ? 9.596 -10.407 -18.689 1.00 96.25 126 ALA A N 1
ATOM 1002 C CA . ALA A 1 126 ? 10.398 -9.796 -19.751 1.00 96.25 126 ALA A CA 1
ATOM 1003 C C . ALA A 1 126 ? 11.770 -9.293 -19.255 1.00 96.25 126 ALA A C 1
ATOM 1005 O O . ALA A 1 126 ? 12.766 -9.385 -19.973 1.00 96.25 126 ALA A O 1
ATOM 1006 N N . TYR A 1 127 ? 11.847 -8.824 -18.005 1.00 96.81 127 TYR A N 1
ATOM 1007 C CA . TYR A 1 127 ? 13.074 -8.302 -17.390 1.00 96.81 127 TYR A CA 1
ATOM 1008 C C . TYR A 1 127 ? 13.693 -9.240 -16.342 1.00 96.81 127 TYR A C 1
ATOM 1010 O O . TYR A 1 127 ? 14.461 -8.805 -15.486 1.00 96.81 127 TYR A O 1
ATOM 1018 N N . THR A 1 128 ? 13.423 -10.546 -16.430 1.00 96.12 128 THR A N 1
ATOM 1019 C CA . THR A 1 128 ? 13.936 -11.573 -15.496 1.00 96.12 128 THR A CA 1
ATOM 1020 C C . THR A 1 128 ? 15.451 -11.570 -15.308 1.00 96.12 128 THR A C 1
ATOM 1022 O O . THR A 1 128 ? 15.924 -11.948 -14.239 1.00 96.12 128 THR A O 1
ATOM 1025 N N . HIS A 1 129 ? 16.206 -11.155 -16.324 1.00 96.50 129 HIS A N 1
ATOM 1026 C CA . HIS A 1 129 ? 17.667 -11.073 -16.301 1.00 96.50 129 HIS A CA 1
ATOM 1027 C C . HIS A 1 129 ? 18.205 -9.904 -15.458 1.00 96.50 129 HIS A C 1
ATOM 1029 O O . HIS A 1 129 ? 19.369 -9.928 -15.072 1.00 96.50 129 HIS A O 1
ATOM 1035 N N . LEU A 1 130 ? 17.373 -8.899 -15.158 1.00 96.56 130 LEU A N 1
ATOM 1036 C CA . LEU A 1 130 ? 17.723 -7.755 -14.305 1.00 96.56 130 LEU A CA 1
ATOM 1037 C C . LEU A 1 130 ? 17.318 -7.959 -12.838 1.00 96.56 130 LEU A C 1
ATOM 1039 O O . LEU A 1 130 ? 17.633 -7.126 -11.993 1.00 96.56 130 LEU A O 1
ATOM 1043 N N . ILE A 1 131 ? 16.597 -9.039 -12.526 1.00 97.44 131 ILE A N 1
ATOM 1044 C CA . ILE A 1 131 ? 16.102 -9.329 -11.178 1.00 97.44 131 ILE A CA 1
ATOM 1045 C C . ILE A 1 131 ? 17.020 -10.358 -10.516 1.00 97.44 131 ILE A C 1
ATOM 1047 O O . ILE A 1 131 ? 17.350 -11.391 -11.099 1.00 97.44 131 ILE A O 1
ATOM 1051 N N . HIS A 1 132 ? 17.377 -10.126 -9.256 1.00 97.69 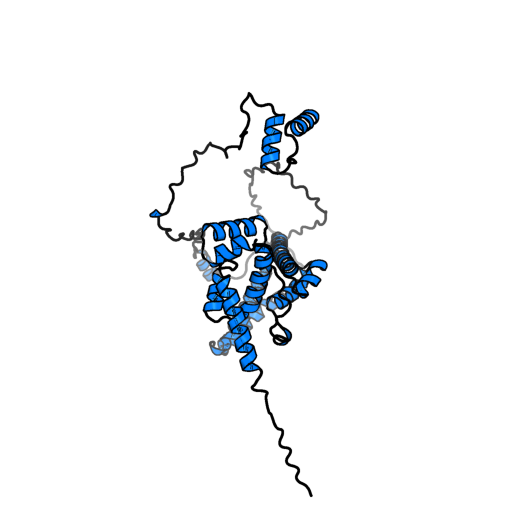132 HIS A N 1
ATOM 1052 C CA . HIS A 1 132 ? 18.165 -11.068 -8.471 1.00 97.69 132 HIS A CA 1
ATOM 1053 C C . HIS A 1 132 ? 17.406 -12.404 -8.271 1.00 97.69 132 HIS A C 1
ATOM 1055 O O . HIS A 1 132 ? 16.210 -12.376 -7.956 1.00 97.69 132 HIS A O 1
ATOM 1061 N N . PRO A 1 133 ? 18.062 -13.584 -8.364 1.00 96.94 133 PRO A N 1
ATOM 1062 C CA . PRO A 1 133 ? 17.390 -14.888 -8.279 1.00 96.94 133 PRO A CA 1
ATOM 1063 C C . PRO A 1 133 ? 16.504 -15.077 -7.037 1.00 96.94 133 PRO A C 1
ATOM 1065 O O . PRO A 1 133 ? 15.395 -15.596 -7.157 1.00 96.94 133 PRO A O 1
ATOM 1068 N N . ASN A 1 134 ? 16.950 -14.600 -5.867 1.00 96.50 134 ASN A N 1
ATOM 1069 C CA . ASN A 1 134 ? 16.182 -14.699 -4.616 1.00 96.50 134 ASN A CA 1
ATOM 1070 C C . ASN A 1 134 ? 14.883 -13.877 -4.663 1.00 96.50 134 ASN A C 1
ATOM 1072 O O . ASN A 1 134 ? 13.822 -14.374 -4.294 1.00 96.50 134 ASN A O 1
ATOM 1076 N N . THR A 1 135 ? 14.956 -12.643 -5.168 1.00 96.88 135 THR A N 1
ATOM 1077 C CA . THR A 1 135 ? 13.802 -11.745 -5.317 1.00 96.88 135 THR A CA 1
ATOM 1078 C C . THR A 1 135 ? 12.833 -12.273 -6.372 1.00 96.88 135 THR A C 1
ATOM 1080 O O . THR A 1 135 ? 11.620 -12.216 -6.192 1.00 96.88 135 THR A O 1
ATOM 1083 N N . ARG A 1 136 ? 13.360 -12.851 -7.458 1.00 96.25 136 ARG A N 1
ATOM 1084 C CA . ARG A 1 136 ? 12.571 -13.363 -8.584 1.00 96.25 136 ARG A CA 1
ATOM 1085 C C . ARG A 1 136 ? 11.545 -14.410 -8.152 1.00 96.25 136 ARG A C 1
ATOM 1087 O O . ARG A 1 136 ? 10.393 -14.333 -8.563 1.00 96.25 136 ARG A O 1
ATOM 1094 N N . VAL A 1 137 ? 11.938 -15.368 -7.309 1.00 95.44 137 VAL A N 1
ATOM 1095 C CA . VAL A 1 137 ? 11.030 -16.438 -6.849 1.00 95.44 137 VAL A CA 1
ATOM 1096 C C . VAL A 1 137 ? 9.866 -15.871 -6.034 1.00 95.44 137 VAL A C 1
ATOM 1098 O O . VAL A 1 137 ? 8.739 -16.342 -6.168 1.00 95.44 137 VAL A O 1
ATOM 1101 N N . GLY A 1 138 ? 10.119 -14.864 -5.196 1.00 93.81 138 GLY A N 1
ATOM 1102 C CA . GLY A 1 138 ? 9.080 -14.198 -4.412 1.00 93.81 138 GLY A CA 1
ATOM 1103 C C . GLY A 1 138 ? 8.174 -13.303 -5.259 1.00 93.81 138 GLY A C 1
ATOM 1104 O O . GLY A 1 138 ? 6.951 -13.357 -5.128 1.00 93.81 138 GLY A O 1
ATOM 1105 N N . ALA A 1 139 ? 8.768 -12.555 -6.190 1.00 95.12 139 ALA A N 1
ATOM 1106 C CA . ALA A 1 139 ? 8.055 -11.643 -7.075 1.00 95.12 139 ALA A CA 1
ATOM 1107 C C . ALA A 1 139 ? 7.102 -12.391 -8.021 1.00 95.12 139 ALA A C 1
ATOM 1109 O O . ALA A 1 139 ? 5.949 -11.996 -8.162 1.00 95.12 139 ALA A O 1
ATOM 1110 N N . LEU A 1 140 ? 7.536 -13.522 -8.593 1.00 91.00 140 LEU A N 1
ATOM 1111 C CA . LEU A 1 140 ? 6.687 -14.370 -9.445 1.00 91.00 140 LEU A CA 1
ATOM 1112 C C . LEU A 1 140 ? 5.557 -15.064 -8.675 1.00 91.00 140 LEU A C 1
ATOM 1114 O O . LEU A 1 140 ? 4.538 -15.410 -9.262 1.00 91.00 140 LEU A O 1
ATOM 1118 N N . LYS A 1 141 ? 5.711 -15.239 -7.358 1.00 91.25 141 LYS A N 1
ATOM 1119 C CA . LYS A 1 141 ? 4.634 -15.696 -6.465 1.00 91.25 141 LYS A CA 1
ATOM 1120 C C . LYS A 1 141 ? 3.663 -14.570 -6.081 1.00 91.25 141 LYS A C 1
ATOM 1122 O O . LYS A 1 141 ? 2.758 -14.813 -5.291 1.00 91.25 141 LYS A O 1
ATOM 1127 N N . GLY A 1 142 ? 3.863 -13.347 -6.579 1.00 87.50 142 GLY A N 1
ATOM 1128 C CA . GLY A 1 142 ? 3.014 -12.193 -6.282 1.00 87.50 142 GLY A CA 1
ATOM 1129 C C . GLY A 1 142 ? 3.233 -11.592 -4.891 1.00 87.50 142 GLY A C 1
ATOM 1130 O O . GLY A 1 142 ? 2.399 -10.825 -4.412 1.00 87.50 142 GLY A O 1
ATOM 1131 N N . LYS A 1 143 ? 4.343 -11.911 -4.209 1.00 90.25 143 LYS A N 1
ATOM 1132 C CA . LYS A 1 143 ? 4.649 -11.285 -2.917 1.00 90.25 143 LYS A CA 1
ATOM 1133 C C . LYS A 1 143 ? 4.946 -9.804 -3.130 1.00 90.25 143 LYS A C 1
ATOM 1135 O O . LYS A 1 143 ? 5.932 -9.454 -3.772 1.00 90.25 143 LYS A O 1
ATOM 1140 N N . ARG A 1 144 ? 4.112 -8.934 -2.557 1.00 88.38 144 ARG A N 1
ATOM 1141 C CA . ARG A 1 144 ? 4.138 -7.477 -2.783 1.00 88.38 144 ARG A CA 1
ATOM 1142 C C . ARG A 1 144 ? 5.523 -6.850 -2.607 1.00 88.38 144 ARG A C 1
ATOM 1144 O O . ARG A 1 144 ? 5.948 -6.064 -3.449 1.00 88.38 144 ARG A O 1
ATOM 1151 N N . GLU A 1 145 ? 6.226 -7.209 -1.537 1.00 92.00 145 GLU A N 1
ATOM 1152 C CA . GLU A 1 145 ? 7.543 -6.639 -1.238 1.00 92.00 145 GLU A CA 1
ATOM 1153 C C . GLU A 1 145 ? 8.628 -7.136 -2.201 1.00 92.00 145 GLU A C 1
ATOM 1155 O O . GLU A 1 145 ? 9.453 -6.352 -2.667 1.00 92.00 145 GLU A O 1
ATOM 1160 N N . ASP A 1 146 ? 8.571 -8.409 -2.592 1.00 95.69 146 ASP A N 1
ATOM 1161 C CA . ASP A 1 146 ? 9.483 -8.963 -3.591 1.00 95.69 146 ASP A CA 1
ATOM 1162 C C . ASP A 1 146 ? 9.218 -8.363 -4.981 1.00 95.69 146 ASP A C 1
ATOM 1164 O O . ASP A 1 146 ? 10.164 -8.053 -5.702 1.00 95.69 146 ASP A O 1
ATOM 1168 N N . VAL A 1 147 ? 7.950 -8.125 -5.343 1.00 95.50 147 VAL A N 1
ATOM 1169 C CA . VAL A 1 147 ? 7.569 -7.403 -6.572 1.00 95.50 147 VAL A CA 1
ATOM 1170 C C . VAL A 1 147 ? 8.133 -5.983 -6.555 1.00 95.50 147 VAL A C 1
ATOM 1172 O O . VAL A 1 147 ? 8.763 -5.560 -7.522 1.00 95.50 147 VAL A O 1
ATOM 1175 N N . ARG A 1 148 ? 7.971 -5.253 -5.444 1.00 96.25 148 ARG A N 1
ATOM 1176 C CA . ARG A 1 148 ? 8.528 -3.902 -5.274 1.00 96.25 148 ARG A CA 1
ATOM 1177 C C . ARG A 1 148 ? 10.049 -3.901 -5.431 1.00 96.25 148 ARG A C 1
ATOM 1179 O O . ARG A 1 148 ? 10.597 -3.073 -6.156 1.00 96.25 148 ARG A O 1
ATOM 1186 N N . MET A 1 149 ? 10.729 -4.844 -4.782 1.00 97.56 149 MET A N 1
ATOM 1187 C CA . MET A 1 149 ? 12.180 -4.994 -4.868 1.00 97.56 149 MET A CA 1
ATOM 1188 C C . MET A 1 149 ? 12.637 -5.351 -6.289 1.00 97.56 149 MET A C 1
ATOM 1190 O O . MET A 1 149 ? 13.607 -4.769 -6.771 1.00 97.56 149 MET A O 1
ATOM 1194 N N . ALA A 1 150 ? 11.920 -6.235 -6.987 1.00 98.12 150 ALA A N 1
ATOM 1195 C CA . ALA A 1 150 ? 12.208 -6.589 -8.375 1.00 98.12 150 ALA A CA 1
ATOM 1196 C C . ALA A 1 150 ? 12.062 -5.385 -9.317 1.00 98.12 150 ALA A C 1
ATOM 1198 O O . ALA A 1 150 ? 12.941 -5.141 -10.140 1.00 98.12 150 ALA A O 1
ATOM 1199 N N . LEU A 1 151 ? 10.998 -4.590 -9.168 1.00 97.56 151 LEU A N 1
ATOM 1200 C CA . LEU A 1 151 ? 10.799 -3.373 -9.962 1.00 97.56 151 LEU A CA 1
ATOM 1201 C C . LEU A 1 151 ? 11.907 -2.340 -9.715 1.00 97.56 151 LEU A C 1
ATOM 1203 O O .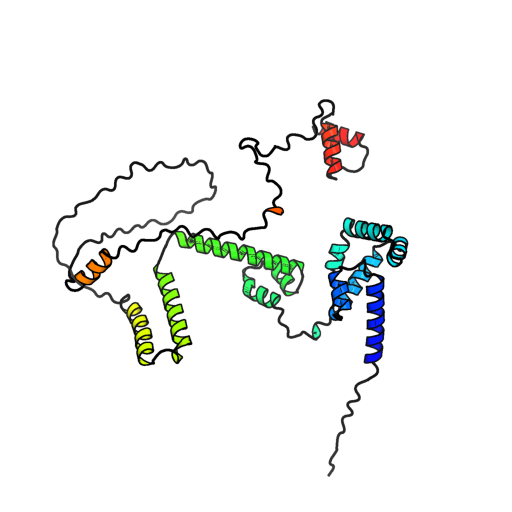 LEU A 1 151 ? 12.396 -1.731 -10.667 1.00 97.56 151 LEU A O 1
ATOM 1207 N N . ASN A 1 152 ? 12.356 -2.187 -8.466 1.00 97.81 152 ASN A N 1
ATOM 1208 C CA . ASN A 1 152 ? 13.495 -1.326 -8.142 1.00 97.81 152 ASN A CA 1
ATOM 1209 C C . ASN A 1 152 ? 14.790 -1.822 -8.804 1.00 97.81 152 ASN A C 1
ATOM 1211 O O . ASN A 1 152 ? 15.523 -1.017 -9.373 1.00 97.81 152 ASN A O 1
ATOM 1215 N N . GLN A 1 153 ? 15.063 -3.130 -8.772 1.00 97.75 153 GLN A N 1
ATOM 1216 C CA . GLN A 1 153 ? 16.234 -3.716 -9.438 1.00 97.75 153 GLN A CA 1
ATOM 1217 C C . GLN A 1 153 ? 16.195 -3.464 -10.950 1.00 97.75 153 GLN A C 1
ATOM 1219 O O . GLN A 1 153 ? 17.151 -2.925 -11.500 1.00 97.75 153 GLN A O 1
ATOM 1224 N N . ILE A 1 154 ? 15.058 -3.726 -11.605 1.00 97.62 154 ILE A N 1
ATOM 1225 C CA . ILE A 1 154 ? 14.866 -3.431 -13.034 1.00 97.62 154 ILE A CA 1
ATOM 1226 C C . ILE A 1 154 ? 15.130 -1.948 -13.322 1.00 97.62 154 ILE A C 1
ATOM 1228 O O . ILE A 1 154 ? 15.823 -1.612 -14.284 1.00 97.62 154 ILE A O 1
ATOM 1232 N N . HIS A 1 155 ? 14.612 -1.047 -12.486 1.00 97.31 155 HIS A N 1
ATOM 1233 C CA . HIS A 1 155 ? 14.807 0.388 -12.658 1.00 97.31 155 HIS A CA 1
ATOM 1234 C C . HIS A 1 155 ? 16.286 0.790 -12.588 1.00 97.31 155 HIS A C 1
ATOM 1236 O O . HIS A 1 155 ? 16.790 1.432 -13.509 1.00 97.31 155 HIS A O 1
ATOM 1242 N N . TYR A 1 156 ? 17.006 0.395 -11.538 1.00 97.19 156 TYR A N 1
ATOM 1243 C CA . TYR A 1 156 ? 18.408 0.787 -11.388 1.00 97.19 156 TYR A CA 1
ATOM 1244 C C . TYR A 1 156 ? 19.312 0.109 -12.419 1.00 97.19 156 TYR A C 1
ATOM 1246 O O . TYR A 1 156 ? 20.110 0.791 -13.061 1.00 97.19 156 TYR A O 1
ATOM 1254 N N . SER A 1 157 ? 19.131 -1.189 -12.670 1.00 95.81 157 SER A N 1
ATOM 1255 C CA . SER A 1 157 ? 19.936 -1.917 -13.653 1.00 95.81 157 SER A CA 1
ATOM 1256 C C . SER A 1 157 ? 19.684 -1.440 -15.086 1.00 95.81 157 SER A C 1
ATOM 1258 O O . SER A 1 157 ? 20.620 -1.377 -15.880 1.00 95.81 157 SER A O 1
ATOM 1260 N N . SER A 1 158 ? 18.457 -1.030 -15.432 1.00 94.56 158 SER A N 1
ATOM 1261 C CA . SER A 1 158 ? 18.187 -0.430 -16.750 1.00 94.56 158 SER A CA 1
ATOM 1262 C C . SER A 1 158 ? 18.868 0.934 -16.922 1.00 94.56 158 SER A C 1
ATOM 1264 O O . SER A 1 158 ? 19.410 1.218 -17.993 1.00 94.56 158 SER A O 1
ATOM 1266 N N . ILE A 1 159 ? 18.920 1.758 -15.868 1.00 93.94 159 ILE A N 1
ATOM 1267 C CA . ILE A 1 159 ? 19.674 3.022 -15.876 1.00 93.94 159 ILE A CA 1
ATOM 1268 C C . ILE A 1 159 ? 21.176 2.760 -16.017 1.00 93.94 159 ILE A C 1
ATOM 1270 O O . ILE A 1 159 ? 21.854 3.457 -16.773 1.00 93.94 159 ILE A O 1
ATOM 1274 N N . GLU A 1 160 ? 21.710 1.774 -15.303 1.00 93.25 160 GLU A N 1
ATOM 1275 C CA . GLU A 1 160 ? 23.122 1.399 -15.391 1.00 93.25 160 GLU A CA 1
ATOM 1276 C C . GLU A 1 160 ? 23.489 0.882 -16.782 1.00 93.25 160 GLU A C 1
ATOM 1278 O O . GLU A 1 160 ? 24.471 1.355 -17.355 1.00 93.25 160 GLU A O 1
ATOM 1283 N N . ALA A 1 161 ? 22.669 0.012 -17.377 1.00 91.06 161 ALA A N 1
ATOM 1284 C CA . ALA A 1 161 ? 22.858 -0.457 -18.748 1.00 91.06 161 ALA A CA 1
ATOM 1285 C C . ALA A 1 161 ? 22.855 0.710 -19.754 1.00 91.06 161 ALA A C 1
ATOM 1287 O O . ALA A 1 161 ? 23.723 0.797 -20.629 1.00 91.06 161 ALA A O 1
ATOM 1288 N N . ALA A 1 162 ? 21.939 1.670 -19.590 1.00 90.62 162 ALA A N 1
ATOM 1289 C CA . ALA A 1 162 ? 21.913 2.882 -20.404 1.00 90.62 162 ALA A CA 1
ATOM 1290 C C . ALA A 1 162 ? 23.199 3.714 -20.234 1.00 90.62 162 ALA A C 1
ATOM 1292 O O . ALA A 1 162 ? 23.781 4.163 -21.223 1.00 90.62 162 ALA A O 1
ATOM 1293 N N . ARG A 1 163 ? 23.702 3.872 -19.004 1.00 90.94 163 ARG A N 1
ATOM 1294 C CA . ARG A 1 163 ? 24.962 4.586 -18.737 1.00 90.94 163 ARG A CA 1
ATOM 1295 C C . ARG A 1 163 ? 26.165 3.878 -19.351 1.00 90.94 163 ARG A C 1
ATOM 1297 O O . ARG A 1 163 ? 26.960 4.539 -20.014 1.00 90.94 163 ARG A O 1
ATOM 1304 N N . GLN A 1 164 ? 26.270 2.561 -19.204 1.00 87.94 164 GLN A N 1
ATOM 1305 C CA . GLN A 1 164 ? 27.362 1.780 -19.788 1.00 87.94 164 GLN A CA 1
ATOM 1306 C C . GLN A 1 164 ? 27.356 1.870 -21.316 1.00 87.94 164 GLN A C 1
ATOM 1308 O O . GLN A 1 164 ? 28.387 2.179 -21.909 1.00 87.94 164 GLN A O 1
ATOM 1313 N N . SER A 1 165 ? 26.191 1.723 -21.957 1.00 80.75 165 SER A N 1
ATOM 1314 C CA . SER A 1 165 ? 26.082 1.894 -23.413 1.00 80.75 165 SER A CA 1
ATOM 1315 C C . SER A 1 165 ? 26.484 3.304 -23.871 1.00 80.75 165 SER A C 1
ATOM 1317 O O . SER A 1 165 ? 27.132 3.466 -24.905 1.00 80.75 165 SER A O 1
ATOM 1319 N N . SER A 1 166 ? 26.181 4.331 -23.067 1.00 78.56 166 SER A N 1
ATOM 1320 C CA . SER A 1 166 ? 26.582 5.708 -23.356 1.00 78.56 166 SER A CA 1
ATOM 1321 C C . SER A 1 166 ? 28.082 5.941 -23.175 1.00 78.56 166 SER A C 1
ATOM 1323 O O . SER A 1 166 ? 28.665 6.693 -23.948 1.00 78.56 166 SER A O 1
ATOM 1325 N N . GLN A 1 167 ? 28.715 5.274 -22.207 1.00 73.00 167 GLN A N 1
ATOM 1326 C CA . GLN A 1 167 ? 30.137 5.415 -21.901 1.00 73.00 167 GLN A CA 1
ATOM 1327 C C . GLN A 1 167 ? 31.010 4.661 -22.911 1.00 73.00 167 GLN A C 1
ATOM 1329 O O . GLN A 1 167 ? 32.020 5.197 -23.362 1.00 73.00 167 GLN A O 1
ATOM 1334 N N . VAL A 1 168 ? 30.573 3.478 -23.354 1.00 61.62 168 VAL A N 1
ATOM 1335 C CA . VAL A 1 168 ? 31.209 2.733 -24.455 1.00 61.62 168 VAL A CA 1
ATOM 1336 C C . VAL A 1 168 ? 31.047 3.479 -25.794 1.00 61.62 168 VAL A C 1
ATOM 1338 O O . VAL A 1 168 ? 31.921 3.416 -26.654 1.00 61.62 168 VAL A O 1
ATOM 1341 N N . GLY A 1 169 ? 29.989 4.284 -25.949 1.00 51.44 169 GLY A N 1
ATOM 1342 C CA . GLY A 1 169 ? 29.767 5.149 -27.113 1.00 51.44 169 GLY A CA 1
ATOM 1343 C C . GLY A 1 169 ? 30.602 6.440 -27.172 1.00 51.44 169 GLY A C 1
ATOM 1344 O O . GLY A 1 169 ? 30.485 7.175 -28.155 1.00 51.44 169 GLY A O 1
ATOM 1345 N N . VAL A 1 170 ? 31.435 6.753 -26.166 1.00 51.31 170 VAL A N 1
ATOM 1346 C CA . VAL A 1 170 ? 32.290 7.961 -26.190 1.00 51.31 170 VAL A CA 1
ATOM 1347 C C . VAL A 1 170 ? 33.609 7.731 -26.936 1.00 51.31 170 VAL A C 1
ATOM 1349 O O . VAL A 1 170 ? 34.153 8.693 -27.476 1.00 51.31 170 VAL A O 1
ATOM 1352 N N . THR A 1 171 ? 34.089 6.491 -27.073 1.00 49.75 171 THR A N 1
ATOM 1353 C CA . THR A 1 171 ? 35.390 6.229 -27.725 1.00 49.75 171 THR A CA 1
ATOM 1354 C C . THR A 1 171 ? 35.290 5.906 -29.216 1.00 49.75 171 THR A C 1
ATOM 1356 O O . THR A 1 171 ? 36.289 5.986 -29.917 1.00 49.75 171 THR A O 1
ATOM 1359 N N . ILE A 1 172 ? 34.101 5.622 -29.757 1.00 50.62 172 ILE A N 1
ATOM 1360 C CA . ILE A 1 172 ? 33.915 5.466 -31.207 1.00 50.62 172 ILE A CA 1
ATOM 1361 C C . ILE A 1 172 ? 32.593 6.123 -31.609 1.00 50.62 172 ILE A C 1
ATOM 1363 O O . ILE A 1 172 ? 31.539 5.489 -31.647 1.00 50.62 172 ILE A O 1
ATOM 1367 N N . LYS A 1 173 ? 32.639 7.414 -31.959 1.00 46.41 173 LYS A N 1
ATOM 1368 C CA . LYS A 1 173 ? 31.586 8.053 -32.766 1.00 46.41 173 LYS A CA 1
ATOM 1369 C C . LYS A 1 173 ? 31.615 7.467 -34.181 1.00 46.41 173 LYS A C 1
ATOM 1371 O O . LYS A 1 173 ? 31.958 8.146 -35.143 1.00 46.41 173 LYS A O 1
ATOM 1376 N N . ASN A 1 174 ? 31.218 6.207 -34.324 1.00 47.38 174 ASN A N 1
ATOM 1377 C CA . ASN A 1 174 ? 30.854 5.654 -35.617 1.00 47.38 174 ASN A CA 1
ATOM 1378 C C . ASN A 1 174 ? 29.493 6.247 -35.996 1.00 47.38 174 ASN A C 1
ATOM 1380 O O . ASN A 1 174 ? 28.442 5.666 -35.741 1.00 47.38 174 ASN A O 1
ATOM 1384 N N . ASN A 1 175 ? 29.517 7.410 -36.653 1.00 52.88 175 ASN A N 1
ATOM 1385 C CA . ASN A 1 175 ? 28.357 8.021 -37.317 1.00 52.88 175 ASN A CA 1
ATOM 1386 C C . ASN A 1 175 ? 27.673 7.072 -38.332 1.00 52.88 175 ASN A C 1
ATOM 1388 O O . ASN A 1 175 ? 26.569 7.355 -38.789 1.00 52.88 175 ASN A O 1
ATOM 1392 N N . ARG A 1 176 ? 28.295 5.928 -38.649 1.00 53.69 176 ARG A N 1
ATOM 1393 C CA . ARG A 1 176 ? 27.791 4.889 -39.552 1.00 53.69 176 ARG A CA 1
ATOM 1394 C C . ARG A 1 176 ? 26.545 4.149 -39.039 1.00 53.69 176 ARG A C 1
ATOM 1396 O O . ARG A 1 176 ? 25.668 3.842 -39.838 1.00 53.69 176 ARG A O 1
ATOM 1403 N N . THR A 1 177 ? 26.399 3.896 -37.733 1.00 54.03 177 THR A N 1
ATOM 1404 C CA . THR A 1 177 ? 25.267 3.081 -37.225 1.00 54.03 177 THR A CA 1
ATOM 1405 C C . THR A 1 177 ? 23.954 3.857 -37.114 1.00 54.03 177 THR A C 1
ATOM 1407 O O . THR A 1 177 ? 22.891 3.291 -37.362 1.00 54.03 177 THR A O 1
ATOM 1410 N N . LYS A 1 178 ? 24.004 5.169 -36.837 1.00 56.81 178 LYS A N 1
ATOM 1411 C CA . LYS A 1 178 ? 22.810 6.039 -36.884 1.00 56.81 178 LYS A CA 1
ATOM 1412 C C . LYS A 1 178 ? 22.235 6.168 -38.291 1.00 56.81 178 LYS A C 1
ATOM 1414 O O . LYS A 1 178 ? 21.021 6.253 -38.441 1.00 56.81 178 LYS A O 1
ATOM 1419 N N . PHE A 1 179 ? 23.093 6.158 -39.309 1.00 61.16 179 PHE A N 1
ATOM 1420 C CA . PHE A 1 179 ? 22.643 6.219 -40.696 1.00 61.16 179 PHE A CA 1
ATOM 1421 C C . PHE A 1 179 ? 21.873 4.949 -41.077 1.00 61.16 179 PHE A C 1
ATOM 1423 O O . PHE A 1 179 ? 20.820 5.030 -41.701 1.00 61.16 179 PHE A O 1
ATOM 1430 N N . TYR A 1 180 ? 22.340 3.783 -40.617 1.00 65.19 180 TYR A N 1
ATOM 1431 C CA . TYR A 1 180 ? 21.657 2.511 -40.857 1.00 65.19 180 TYR A CA 1
ATOM 1432 C C . TYR A 1 180 ? 20.284 2.434 -40.174 1.00 65.19 180 TYR A C 1
ATOM 1434 O O . TYR A 1 180 ? 19.331 1.983 -40.809 1.00 65.19 180 TYR A O 1
ATOM 1442 N N . SER A 1 181 ? 20.147 2.916 -38.929 1.00 72.56 181 SER A N 1
ATOM 1443 C CA . SER A 1 181 ? 18.844 2.901 -38.242 1.00 72.56 181 SER A CA 1
ATOM 1444 C C . SER A 1 181 ? 17.842 3.852 -38.902 1.00 72.56 181 SER A C 1
ATOM 1446 O O . SER A 1 181 ? 16.702 3.466 -39.134 1.00 72.56 181 SER A O 1
ATOM 1448 N N . GLN A 1 182 ? 18.273 5.055 -39.297 1.00 76.62 182 GLN A N 1
ATOM 1449 C CA . GLN A 1 182 ? 17.405 6.025 -39.974 1.00 76.62 182 GLN A CA 1
ATOM 1450 C C . GLN A 1 182 ? 16.967 5.553 -41.363 1.00 76.62 182 GLN A C 1
ATOM 1452 O O . GLN A 1 182 ? 15.818 5.750 -41.749 1.00 76.62 182 GLN A O 1
ATOM 1457 N N . LEU A 1 183 ? 17.853 4.894 -42.111 1.00 80.94 183 LEU A N 1
ATOM 1458 C CA . LEU A 1 183 ? 17.534 4.367 -43.439 1.00 80.94 183 LEU A CA 1
ATOM 1459 C C . LEU A 1 183 ? 16.585 3.160 -43.347 1.00 80.94 183 LEU A C 1
ATOM 1461 O O . LEU A 1 183 ? 15.724 2.971 -44.208 1.00 80.94 183 LEU A O 1
ATOM 1465 N N . GLN A 1 184 ? 16.685 2.375 -42.271 1.00 81.12 184 GLN A N 1
ATOM 1466 C CA . GLN A 1 184 ? 15.757 1.286 -41.973 1.00 81.12 184 GLN A CA 1
ATOM 1467 C C . GLN A 1 184 ? 14.381 1.802 -41.521 1.00 81.12 184 GLN A C 1
ATOM 1469 O O . GLN A 1 184 ? 13.364 1.301 -42.002 1.00 81.12 184 GLN A O 1
ATOM 1474 N N . GLU A 1 185 ? 14.336 2.837 -40.678 1.00 83.00 185 GLU A N 1
ATOM 1475 C CA . GLU A 1 185 ? 13.098 3.529 -40.291 1.00 83.00 185 GLU A CA 1
ATOM 1476 C C . GLU A 1 185 ? 12.410 4.172 -41.504 1.00 83.00 185 GLU A C 1
ATOM 1478 O O . GLU A 1 185 ? 11.208 3.992 -41.699 1.00 83.00 185 GLU A O 1
ATOM 1483 N N . ALA A 1 186 ? 13.168 4.840 -42.382 1.00 85.94 186 ALA A N 1
ATOM 1484 C CA . ALA A 1 186 ? 12.641 5.423 -43.615 1.00 85.94 186 ALA A CA 1
ATOM 1485 C C . ALA A 1 186 ? 12.054 4.355 -44.552 1.00 85.94 186 ALA A C 1
ATOM 1487 O O . ALA A 1 186 ? 10.968 4.542 -45.099 1.00 85.94 186 ALA A O 1
ATOM 1488 N N . ARG A 1 187 ? 12.716 3.198 -44.693 1.00 86.69 187 ARG A N 1
ATOM 1489 C CA . ARG A 1 187 ? 12.188 2.063 -45.469 1.00 86.69 187 ARG A CA 1
ATOM 1490 C C . ARG A 1 187 ? 10.885 1.519 -44.901 1.00 86.69 187 ARG A C 1
ATOM 1492 O O . ARG A 1 187 ? 9.953 1.262 -45.660 1.00 86.69 187 ARG A O 1
ATOM 1499 N N . GLN A 1 188 ? 10.815 1.333 -43.585 1.00 88.69 188 GLN A N 1
ATOM 1500 C CA . GLN A 1 188 ? 9.595 0.858 -42.932 1.00 88.69 188 GLN A CA 1
ATOM 1501 C C . GLN A 1 188 ? 8.454 1.8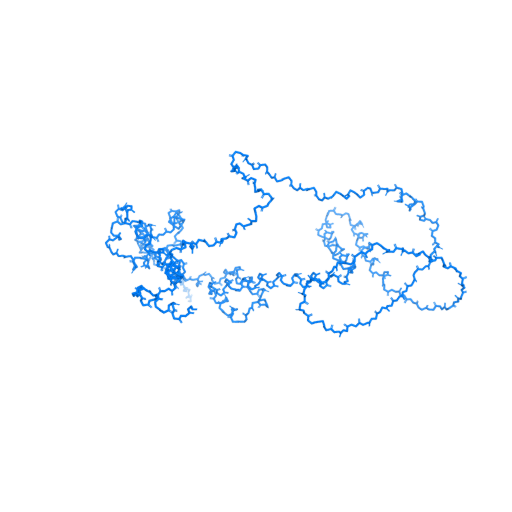61 -43.104 1.00 88.69 188 GLN A C 1
ATOM 1503 O O . GLN A 1 188 ? 7.342 1.460 -43.437 1.00 88.69 188 GLN A O 1
ATOM 1508 N N . PHE A 1 189 ? 8.743 3.156 -42.962 1.00 91.50 189 PHE A N 1
ATOM 1509 C CA . PHE A 1 189 ? 7.769 4.220 -43.167 1.00 91.50 189 PHE A CA 1
ATOM 1510 C C . PHE A 1 189 ? 7.232 4.249 -44.604 1.00 91.50 189 PHE A C 1
ATOM 1512 O O . PHE A 1 189 ? 6.018 4.250 -44.796 1.00 91.50 189 PHE A O 1
ATOM 1519 N N . ILE A 1 190 ? 8.116 4.222 -45.608 1.00 90.69 190 ILE A N 1
ATOM 1520 C CA . ILE A 1 190 ? 7.737 4.232 -47.031 1.00 90.69 190 ILE A CA 1
ATOM 1521 C C . ILE A 1 190 ? 6.933 2.974 -47.389 1.00 90.69 190 ILE A C 1
ATOM 1523 O O . ILE A 1 190 ? 5.918 3.066 -48.073 1.00 90.69 190 ILE A O 1
ATOM 1527 N N . SER A 1 191 ? 7.337 1.806 -46.882 1.00 89.25 191 SER A N 1
ATOM 1528 C CA . SER A 1 191 ? 6.615 0.547 -47.096 1.00 89.25 191 SER A CA 1
ATOM 1529 C C . SER A 1 191 ? 5.205 0.579 -46.490 1.00 89.25 191 SER A C 1
ATOM 1531 O O . SER A 1 191 ? 4.230 0.214 -47.153 1.00 89.25 191 SER A O 1
ATOM 1533 N N . ALA A 1 192 ? 5.078 1.088 -45.259 1.00 93.75 192 ALA A N 1
ATOM 1534 C CA . ALA A 1 192 ? 3.802 1.201 -44.554 1.00 93.75 192 ALA A CA 1
ATOM 1535 C C . ALA A 1 192 ? 2.811 2.162 -45.234 1.00 93.75 192 ALA A C 1
ATOM 1537 O O . ALA A 1 192 ? 1.605 1.979 -45.100 1.00 93.75 192 ALA A O 1
ATOM 1538 N N . HIS A 1 193 ? 3.312 3.151 -45.981 1.00 93.69 193 HIS A N 1
ATOM 1539 C CA . HIS A 1 193 ? 2.506 4.141 -46.705 1.00 93.69 193 HIS A CA 1
ATOM 1540 C C . HIS A 1 193 ? 2.550 3.937 -48.228 1.00 93.69 193 HIS A C 1
ATOM 1542 O O . HIS A 1 193 ? 2.310 4.869 -48.994 1.00 93.69 193 HIS A O 1
ATOM 1548 N N . SER A 1 194 ? 2.854 2.719 -48.685 1.00 93.25 194 SER A N 1
ATOM 1549 C CA . SER A 1 194 ? 2.978 2.380 -50.111 1.00 93.25 194 SER A CA 1
ATOM 1550 C C . SER A 1 194 ? 1.700 2.623 -50.922 1.00 93.25 194 SER A C 1
ATOM 1552 O O . SER A 1 194 ? 1.772 2.849 -52.122 1.00 93.25 194 SER A O 1
ATOM 1554 N N . ASN A 1 195 ? 0.537 2.643 -50.273 1.00 93.88 195 ASN A N 1
ATOM 1555 C CA . ASN A 1 195 ? -0.754 2.979 -50.874 1.00 93.88 195 ASN A CA 1
ATOM 1556 C C . ASN A 1 195 ? -0.934 4.479 -51.184 1.00 93.88 195 ASN A C 1
ATOM 1558 O O . ASN A 1 195 ? -1.847 4.829 -51.926 1.00 93.88 195 ASN A O 1
ATOM 1562 N N . LEU A 1 196 ? -0.105 5.357 -50.609 1.00 93.06 196 LEU A N 1
ATOM 1563 C CA . LEU A 1 196 ? -0.148 6.812 -50.821 1.00 93.06 196 LEU A CA 1
ATOM 1564 C C . LEU A 1 196 ? 0.884 7.301 -51.847 1.00 93.06 196 LEU A C 1
ATOM 1566 O O . LEU A 1 196 ? 0.886 8.480 -52.194 1.00 93.06 196 LEU A O 1
ATOM 1570 N N . VAL A 1 197 ? 1.772 6.418 -52.305 1.00 90.75 197 VAL A N 1
ATOM 1571 C CA . VAL A 1 197 ? 2.870 6.741 -53.220 1.00 90.75 197 VAL A CA 1
ATOM 1572 C C . VAL A 1 197 ? 2.639 6.019 -54.540 1.00 90.75 197 VAL A C 1
ATOM 1574 O O . VAL A 1 197 ? 2.264 4.850 -54.567 1.00 90.75 197 VAL A O 1
ATOM 1577 N N . GLU A 1 198 ? 2.873 6.710 -55.652 1.00 94.56 198 GLU A N 1
ATOM 1578 C CA . GLU A 1 198 ? 2.771 6.105 -56.977 1.00 94.56 198 GLU A CA 1
ATOM 1579 C C . GLU A 1 198 ? 3.757 4.916 -57.114 1.00 94.56 198 GLU A C 1
ATOM 1581 O O . GLU A 1 198 ? 4.915 5.032 -56.696 1.00 94.56 198 GLU A O 1
ATOM 1586 N N . PRO A 1 199 ? 3.356 3.769 -57.703 1.00 92.62 199 PRO A N 1
ATOM 1587 C CA . PRO A 1 199 ? 4.195 2.564 -57.749 1.00 92.62 199 PRO A CA 1
ATOM 1588 C C . PRO A 1 199 ? 5.562 2.745 -58.430 1.00 92.62 199 PRO A C 1
ATOM 1590 O O . PRO A 1 199 ? 6.514 2.035 -58.100 1.00 92.62 199 PRO A O 1
ATOM 1593 N N . SER A 1 200 ? 5.658 3.675 -59.384 1.00 91.06 200 SER A N 1
ATOM 1594 C CA . SER A 1 200 ? 6.892 4.074 -60.075 1.00 91.06 200 SER A CA 1
ATOM 1595 C C . SER A 1 200 ? 7.878 4.736 -59.102 1.00 91.06 200 SER A C 1
ATOM 1597 O O . SER A 1 200 ? 8.996 4.257 -58.924 1.00 91.06 200 SER A O 1
ATOM 1599 N N . VAL A 1 201 ? 7.415 5.750 -58.369 1.00 90.88 201 VAL A N 1
ATOM 1600 C CA . VAL A 1 201 ? 8.184 6.496 -57.359 1.00 90.88 201 VAL A CA 1
ATOM 1601 C C . VAL A 1 201 ? 8.594 5.603 -56.186 1.00 90.88 201 VAL A C 1
ATOM 1603 O O . VAL A 1 201 ? 9.703 5.720 -55.665 1.00 90.88 201 VAL A O 1
ATOM 1606 N N . LEU A 1 202 ? 7.732 4.663 -55.785 1.00 91.06 202 LEU A N 1
ATOM 1607 C CA . LEU A 1 202 ? 8.040 3.697 -54.729 1.00 91.06 202 LEU A CA 1
ATOM 1608 C C . LEU A 1 202 ? 9.204 2.769 -55.116 1.00 91.06 202 LEU A C 1
ATOM 1610 O O . LEU A 1 202 ? 10.069 2.484 -54.284 1.00 91.06 202 LEU A O 1
ATOM 1614 N N . LYS A 1 203 ? 9.249 2.307 -56.374 1.00 90.94 203 LYS A N 1
ATOM 1615 C CA . LYS A 1 203 ? 10.356 1.480 -56.883 1.00 90.94 203 LYS A CA 1
ATOM 1616 C C . LYS A 1 203 ? 11.676 2.246 -56.891 1.00 90.94 203 LYS A C 1
ATOM 1618 O O . LYS A 1 203 ? 12.683 1.685 -56.458 1.00 90.94 203 LYS A O 1
ATOM 1623 N N . ASP A 1 204 ? 11.658 3.512 -57.297 1.00 89.25 204 ASP A N 1
ATOM 1624 C CA . ASP A 1 204 ? 12.853 4.362 -57.310 1.00 89.25 204 ASP A CA 1
ATOM 1625 C C . ASP A 1 204 ? 13.342 4.686 -55.890 1.00 89.25 204 ASP A C 1
ATOM 1627 O O . ASP A 1 204 ? 14.527 4.554 -55.585 1.00 89.25 204 ASP A O 1
ATOM 1631 N N . ALA A 1 205 ? 12.433 4.997 -54.963 1.00 86.94 205 ALA A N 1
ATOM 1632 C CA . ALA A 1 205 ? 12.786 5.240 -53.564 1.00 86.94 205 ALA A CA 1
ATOM 1633 C C . ALA A 1 205 ? 13.417 4.002 -52.892 1.00 86.94 205 ALA A C 1
ATOM 1635 O O . ALA A 1 205 ? 14.364 4.116 -52.107 1.00 86.94 205 ALA A O 1
ATOM 1636 N N . MET A 1 206 ? 12.929 2.801 -53.221 1.00 88.25 206 MET A N 1
ATOM 1637 C CA . MET A 1 206 ? 13.468 1.547 -52.686 1.00 88.25 206 MET A CA 1
ATOM 1638 C C . MET A 1 206 ? 14.789 1.129 -53.353 1.00 88.25 206 MET A C 1
ATOM 1640 O O . MET A 1 206 ? 15.633 0.519 -52.685 1.00 88.25 206 MET A O 1
ATOM 1644 N N . SER A 1 207 ? 15.004 1.473 -54.630 1.00 85.50 207 SER A N 1
ATOM 1645 C CA . SER A 1 207 ? 16.231 1.152 -55.375 1.00 85.50 207 SER A CA 1
ATOM 1646 C C . SER A 1 207 ? 17.416 2.033 -54.959 1.00 85.50 207 SER A C 1
ATOM 1648 O O . SER A 1 207 ? 18.513 1.513 -54.738 1.00 85.50 207 SER A O 1
ATOM 1650 N N . VAL A 1 208 ? 17.191 3.331 -54.717 1.00 79.31 208 VAL A N 1
ATOM 1651 C CA . VAL A 1 208 ? 18.214 4.267 -54.206 1.00 79.31 208 VAL A CA 1
ATOM 1652 C C . VAL A 1 208 ? 18.755 3.807 -52.849 1.00 79.31 208 VAL A C 1
ATOM 1654 O O . VAL A 1 208 ? 19.959 3.851 -52.598 1.00 79.31 208 VAL A O 1
ATOM 1657 N N . ALA A 1 209 ? 17.888 3.263 -51.993 1.00 69.38 209 ALA A N 1
ATOM 1658 C CA . ALA A 1 209 ? 18.283 2.719 -50.698 1.00 69.38 209 ALA A CA 1
ATOM 1659 C C . ALA A 1 209 ? 19.142 1.434 -50.796 1.00 69.38 209 ALA A C 1
ATOM 1661 O O . ALA A 1 209 ? 19.784 1.049 -49.819 1.00 69.38 209 ALA A O 1
ATOM 1662 N N . LEU A 1 210 ? 19.108 0.712 -51.925 1.00 67.12 210 LEU A N 1
ATOM 1663 C CA . LEU A 1 210 ? 19.910 -0.500 -52.177 1.00 67.12 210 LEU A CA 1
ATOM 1664 C C . LEU A 1 210 ? 21.245 -0.184 -52.866 1.00 67.12 210 LEU A C 1
ATOM 1666 O O . LEU A 1 210 ? 22.233 -0.874 -52.627 1.00 67.12 210 LEU A O 1
ATOM 1670 N N . ALA A 1 211 ? 21.299 0.854 -53.703 1.00 63.59 211 ALA A N 1
ATOM 1671 C CA . ALA A 1 211 ? 22.535 1.259 -54.373 1.00 63.59 211 ALA A CA 1
ATOM 1672 C C . ALA A 1 211 ? 23.596 1.761 -53.375 1.00 63.59 211 ALA A C 1
ATOM 1674 O O . ALA A 1 211 ? 24.781 1.450 -53.514 1.00 63.59 211 ALA A O 1
ATOM 1675 N N . THR A 1 212 ? 23.167 2.445 -52.311 1.00 59.88 212 THR A N 1
ATOM 1676 C CA . THR A 1 212 ? 24.051 2.965 -51.255 1.00 59.88 212 THR A CA 1
ATOM 1677 C C . THR A 1 212 ? 24.727 1.881 -50.415 1.00 59.88 212 THR A C 1
ATOM 1679 O O . THR A 1 212 ? 25.770 2.146 -49.829 1.00 59.88 212 THR A O 1
ATOM 1682 N N . THR A 1 213 ? 24.208 0.648 -50.381 1.00 56.41 213 THR A N 1
ATOM 1683 C CA . THR A 1 213 ? 24.834 -0.458 -49.631 1.00 56.41 213 THR A CA 1
ATOM 1684 C C . THR A 1 213 ? 25.803 -1.294 -50.469 1.00 56.41 213 THR A C 1
ATOM 1686 O O . THR A 1 213 ? 26.607 -2.038 -49.907 1.00 56.41 213 THR A O 1
ATOM 1689 N N . LYS A 1 214 ? 25.747 -1.195 -51.806 1.00 51.19 214 LYS A N 1
ATOM 1690 C CA . LYS A 1 214 ? 26.550 -2.025 -52.721 1.00 51.19 214 LYS A CA 1
ATOM 1691 C C . LYS A 1 214 ? 27.880 -1.374 -53.121 1.00 51.19 214 LYS A C 1
ATOM 1693 O O . LYS A 1 214 ? 28.844 -2.094 -53.363 1.00 51.19 214 LYS A O 1
ATOM 1698 N N . ALA A 1 215 ? 27.957 -0.041 -53.120 1.00 51.31 215 ALA A N 1
ATOM 1699 C CA . ALA A 1 215 ? 29.188 0.701 -53.413 1.00 51.31 215 ALA A CA 1
ATOM 1700 C C . ALA A 1 215 ? 30.270 0.588 -52.313 1.00 51.31 215 ALA A C 1
ATOM 1702 O O . ALA A 1 215 ? 31.431 0.869 -52.575 1.00 51.31 215 ALA A O 1
ATOM 1703 N N . GLU A 1 216 ? 29.932 0.128 -51.100 1.00 50.03 216 GLU A N 1
ATOM 1704 C CA . GLU A 1 216 ? 30.877 0.025 -49.968 1.00 50.03 216 GLU A CA 1
ATOM 1705 C C . GLU A 1 216 ? 31.600 -1.344 -49.885 1.00 50.03 216 GLU A C 1
ATOM 1707 O O . GLU A 1 216 ? 32.323 -1.601 -48.927 1.00 50.03 216 GLU A O 1
ATOM 1712 N N . ARG A 1 217 ? 31.412 -2.262 -50.854 1.00 46.88 217 ARG A N 1
ATOM 1713 C CA . ARG A 1 217 ? 31.879 -3.666 -50.743 1.00 46.88 217 ARG A CA 1
ATOM 1714 C C . ARG A 1 217 ? 32.775 -4.210 -51.859 1.00 46.88 217 ARG A C 1
ATOM 1716 O O . ARG A 1 217 ? 33.092 -5.395 -51.817 1.00 46.88 217 ARG A O 1
ATOM 1723 N N . ALA A 1 218 ? 33.207 -3.404 -52.823 1.00 41.25 218 ALA A N 1
ATOM 1724 C CA . ALA A 1 218 ? 34.065 -3.891 -53.905 1.00 41.25 218 ALA A CA 1
ATOM 1725 C C . ALA A 1 218 ? 35.290 -2.987 -54.101 1.00 41.25 218 ALA A C 1
ATOM 1727 O O . ALA A 1 218 ? 35.171 -1.913 -54.679 1.00 41.25 218 ALA A O 1
ATOM 1728 N N . ALA A 1 219 ? 36.458 -3.445 -53.643 1.00 38.69 219 ALA A N 1
ATOM 1729 C CA . ALA A 1 219 ? 37.762 -2.913 -54.034 1.00 38.69 219 ALA A CA 1
ATOM 1730 C C . ALA A 1 219 ? 38.595 -4.054 -54.658 1.00 38.69 219 ALA A C 1
ATOM 1732 O O . ALA A 1 219 ? 38.770 -5.081 -53.995 1.00 38.69 219 ALA A O 1
ATOM 1733 N N . PRO A 1 220 ? 39.058 -3.923 -55.915 1.00 45.22 220 PRO A N 1
ATOM 1734 C CA . PRO A 1 220 ? 39.989 -4.850 -56.551 1.00 45.22 220 PRO A CA 1
ATOM 1735 C C . PRO A 1 220 ? 41.434 -4.309 -56.615 1.00 45.22 220 PRO A C 1
ATOM 1737 O O . PRO A 1 220 ? 41.686 -3.128 -56.400 1.00 45.22 220 PRO A O 1
ATOM 1740 N N . ASN A 1 221 ? 42.352 -5.242 -56.888 1.00 37.88 221 ASN A N 1
ATOM 1741 C CA . ASN A 1 221 ? 43.818 -5.154 -56.915 1.00 37.88 221 ASN A CA 1
ATOM 1742 C C . ASN A 1 221 ? 44.442 -4.254 -58.013 1.00 37.88 221 ASN A C 1
ATOM 1744 O O . ASN A 1 221 ? 43.814 -4.012 -59.039 1.00 37.88 221 ASN A O 1
ATOM 1748 N N . GLU A 1 222 ? 45.752 -3.998 -57.815 1.00 32.38 222 GLU A N 1
ATOM 1749 C CA . GLU A 1 222 ? 46.830 -3.614 -58.771 1.00 32.38 222 GLU A CA 1
ATOM 1750 C C . GLU A 1 222 ? 47.015 -2.114 -59.122 1.00 32.38 222 GLU A C 1
ATOM 1752 O O . GLU A 1 222 ? 46.111 -1.319 -58.891 1.00 32.38 222 GLU A O 1
ATOM 1757 N N . PRO A 1 223 ? 48.155 -1.699 -59.733 1.00 41.47 223 PRO A N 1
ATOM 1758 C CA . PRO A 1 223 ? 49.547 -1.798 -59.276 1.00 41.47 223 PRO A CA 1
ATOM 1759 C C . PRO A 1 223 ? 50.282 -0.426 -59.329 1.00 41.47 223 PRO A C 1
ATOM 1761 O O . PRO A 1 223 ? 49.717 0.610 -59.661 1.00 41.47 223 PRO A O 1
ATOM 1764 N N . GLN A 1 224 ? 51.566 -0.445 -58.959 1.00 37.41 224 GLN A N 1
ATOM 1765 C CA . GLN A 1 224 ? 52.497 0.679 -58.785 1.00 37.41 224 GLN A CA 1
ATOM 1766 C C . GLN A 1 224 ? 52.719 1.556 -60.031 1.00 37.41 224 GLN A C 1
ATOM 1768 O O . GLN A 1 224 ? 52.986 1.013 -61.100 1.00 37.41 224 GLN A O 1
ATOM 1773 N N . GLN A 1 225 ? 52.808 2.881 -59.839 1.00 32.16 225 GLN A N 1
ATOM 1774 C CA . GLN A 1 225 ? 53.893 3.729 -60.370 1.00 32.16 225 GLN A CA 1
ATOM 1775 C C . GLN A 1 225 ? 53.904 5.134 -59.732 1.00 32.16 225 GLN A C 1
ATOM 1777 O O . GLN A 1 225 ? 52.888 5.629 -59.256 1.00 32.16 225 GLN A O 1
ATOM 1782 N N . GLN A 1 226 ? 55.116 5.687 -59.647 1.00 38.09 226 GLN A N 1
ATOM 1783 C CA . GLN A 1 226 ? 55.582 6.845 -58.874 1.00 38.09 226 GLN A CA 1
ATOM 1784 C C . GLN A 1 226 ? 55.245 8.195 -59.529 1.00 38.09 226 GLN A C 1
ATOM 1786 O O . GLN A 1 226 ? 55.359 8.286 -60.744 1.00 38.09 226 GLN A O 1
ATOM 1791 N N . GLU A 1 227 ? 54.998 9.245 -58.730 1.00 35.22 227 GLU A N 1
ATOM 1792 C CA . GLU A 1 227 ? 55.762 10.511 -58.793 1.00 35.22 227 GLU A CA 1
ATOM 1793 C C . GLU A 1 227 ? 55.431 11.475 -57.634 1.00 35.22 227 GLU A C 1
ATOM 1795 O O . GLU A 1 227 ? 54.309 11.535 -57.136 1.00 35.22 227 GLU A O 1
ATOM 1800 N N . GLU A 1 228 ? 56.468 12.183 -57.180 1.00 40.53 228 GLU A N 1
ATOM 1801 C CA . GLU A 1 228 ? 56.534 13.118 -56.051 1.00 40.53 228 GLU A CA 1
ATOM 1802 C C . GLU A 1 228 ? 56.001 14.520 -56.402 1.00 40.53 228 GLU A C 1
ATOM 1804 O O . GLU A 1 228 ? 56.291 15.011 -57.489 1.00 40.53 228 GLU A O 1
ATOM 1809 N N . ALA A 1 229 ? 55.374 15.225 -55.442 1.00 36.50 229 ALA A N 1
ATOM 1810 C CA . ALA A 1 229 ? 55.657 16.650 -55.172 1.00 36.50 229 ALA A CA 1
ATOM 1811 C C . ALA A 1 229 ? 54.913 17.226 -53.939 1.00 36.50 229 ALA A C 1
ATOM 1813 O O . ALA A 1 229 ? 53.690 17.279 -53.888 1.00 36.50 229 ALA A O 1
ATOM 1814 N N . ALA A 1 230 ? 55.718 17.751 -53.005 1.00 38.34 230 ALA A N 1
ATOM 1815 C CA . ALA A 1 230 ? 55.533 18.950 -52.168 1.00 38.34 230 ALA A CA 1
ATOM 1816 C C . ALA A 1 230 ? 54.273 19.118 -51.277 1.00 38.34 230 ALA A C 1
ATOM 1818 O O . ALA A 1 230 ? 53.263 19.699 -51.668 1.00 38.34 230 ALA A O 1
ATOM 1819 N N . LEU A 1 231 ? 54.431 18.775 -49.991 1.00 35.09 231 LEU A N 1
ATOM 1820 C CA . LEU A 1 231 ? 53.578 19.181 -48.865 1.00 35.09 231 LEU A CA 1
ATOM 1821 C C . LEU A 1 231 ? 54.083 20.494 -48.226 1.00 35.09 231 LEU A C 1
ATOM 1823 O O . LEU A 1 231 ? 55.255 20.592 -47.866 1.00 35.09 231 LEU A O 1
ATOM 1827 N N . GLN A 1 232 ? 53.195 21.475 -48.023 1.00 37.97 232 GLN A N 1
ATOM 1828 C CA . GLN A 1 232 ? 53.388 22.572 -47.062 1.00 37.97 232 GLN A CA 1
ATOM 1829 C C . GLN A 1 232 ? 52.573 22.282 -45.795 1.00 37.97 232 GLN A C 1
ATOM 1831 O O . GLN A 1 232 ? 51.346 22.222 -45.820 1.00 37.97 232 GLN A O 1
ATOM 1836 N N . GLU A 1 233 ? 53.288 22.096 -44.691 1.00 36.59 233 GLU A N 1
ATOM 1837 C CA . GLU A 1 233 ? 52.790 21.763 -43.360 1.00 36.59 233 GLU A CA 1
ATOM 1838 C C . GLU A 1 233 ? 52.342 23.036 -42.616 1.00 36.59 233 GLU A C 1
ATOM 1840 O O . GLU A 1 233 ? 53.149 23.913 -42.302 1.00 36.59 233 GLU A O 1
ATOM 1845 N N . THR A 1 234 ? 51.046 23.177 -42.322 1.00 38.25 234 THR A N 1
ATOM 1846 C CA . THR A 1 234 ? 50.545 24.269 -41.470 1.00 38.25 234 THR A CA 1
ATOM 1847 C C . THR A 1 234 ? 50.532 23.840 -40.005 1.00 38.25 234 THR A C 1
ATOM 1849 O O . THR A 1 234 ? 49.620 23.148 -39.552 1.00 38.25 234 THR A O 1
ATOM 1852 N N . VAL A 1 235 ? 51.534 24.297 -39.255 1.00 43.12 235 VAL A N 1
ATOM 1853 C CA . VAL A 1 235 ? 51.672 24.120 -37.802 1.00 43.12 235 VAL A CA 1
ATOM 1854 C C . VAL A 1 235 ? 50.585 24.911 -37.060 1.00 43.12 235 VAL A C 1
ATOM 1856 O O . VAL A 1 235 ? 50.572 26.142 -37.068 1.00 43.12 235 VAL A O 1
ATOM 1859 N N . LEU A 1 236 ? 49.674 24.214 -36.375 1.00 38.19 236 LEU A N 1
ATOM 1860 C CA . LEU A 1 236 ? 48.706 24.829 -35.461 1.00 38.19 236 LEU A CA 1
ATOM 1861 C C . LEU A 1 236 ? 49.356 25.077 -34.091 1.00 38.19 236 LEU A C 1
ATOM 1863 O O . LEU A 1 236 ? 49.744 24.152 -33.383 1.00 38.19 236 LEU A O 1
ATOM 1867 N N . HIS A 1 237 ? 49.453 26.347 -33.703 1.00 39.25 237 HIS A N 1
ATOM 1868 C CA . HIS A 1 237 ? 50.063 26.794 -32.451 1.00 39.25 237 HIS A CA 1
ATOM 1869 C C . HIS A 1 237 ? 49.049 26.721 -31.288 1.00 39.25 237 HIS A C 1
ATOM 1871 O O . HIS A 1 237 ? 48.114 27.519 -31.218 1.00 39.25 237 HIS A O 1
ATOM 1877 N N . THR A 1 238 ? 49.210 25.769 -30.361 1.00 57.03 238 THR A N 1
ATOM 1878 C CA . THR A 1 238 ? 48.300 25.549 -29.210 1.00 57.03 238 THR A CA 1
ATOM 1879 C C . THR A 1 238 ? 48.864 26.051 -27.872 1.00 57.03 238 THR A C 1
ATOM 1881 O O . THR A 1 238 ? 48.628 25.450 -26.826 1.00 57.03 238 THR A O 1
ATOM 1884 N N . SER A 1 239 ? 49.601 27.163 -27.866 1.00 57.16 239 SER A N 1
ATOM 1885 C CA . SER A 1 239 ? 50.357 27.662 -26.700 1.00 57.16 239 SER A CA 1
ATOM 1886 C C . SER A 1 239 ? 49.530 28.245 -25.537 1.00 57.16 239 SER A C 1
ATOM 1888 O O . SER A 1 239 ? 50.110 28.641 -24.532 1.00 57.16 239 SER A O 1
ATOM 1890 N N . ASN A 1 240 ? 48.192 28.251 -25.604 1.00 52.12 240 ASN A N 1
ATOM 1891 C CA . ASN A 1 240 ? 47.327 28.852 -24.570 1.00 52.12 240 ASN A CA 1
ATOM 1892 C C . ASN A 1 240 ? 46.468 27.842 -23.788 1.00 52.12 240 ASN A C 1
ATOM 1894 O O . ASN A 1 240 ? 45.493 28.223 -23.135 1.00 52.12 240 ASN A O 1
ATOM 1898 N N . TRP A 1 241 ? 46.784 26.549 -23.858 1.00 57.88 241 TRP A N 1
ATOM 1899 C CA . TRP A 1 241 ? 46.051 25.535 -23.103 1.00 57.88 241 TRP A CA 1
ATOM 1900 C C . TRP A 1 241 ? 46.666 25.363 -21.709 1.00 57.88 241 TRP A C 1
ATOM 1902 O O . TRP A 1 241 ? 47.754 24.817 -21.574 1.00 57.88 241 TRP A O 1
ATOM 1912 N N . ILE A 1 242 ? 45.976 25.852 -20.675 1.00 63.38 242 ILE A N 1
ATOM 1913 C CA . ILE A 1 242 ? 46.373 25.695 -19.267 1.00 63.38 242 ILE A CA 1
ATOM 1914 C C . ILE A 1 242 ? 45.696 24.424 -18.719 1.00 63.38 242 ILE A C 1
ATOM 1916 O O . ILE A 1 242 ? 44.462 24.404 -18.619 1.00 63.38 242 ILE A O 1
ATOM 1920 N N . PRO A 1 243 ? 46.446 23.360 -18.372 1.00 61.84 243 PRO A N 1
ATOM 1921 C CA . PRO A 1 243 ? 45.891 22.171 -17.731 1.00 61.84 243 PRO A CA 1
ATOM 1922 C C . PRO A 1 243 ? 45.309 22.522 -16.357 1.00 61.84 243 PRO A C 1
ATOM 1924 O O . PRO A 1 243 ? 45.901 23.283 -15.597 1.00 61.84 243 PRO A O 1
ATOM 1927 N N . ARG A 1 244 ? 44.136 21.974 -16.027 1.00 59.03 244 ARG A N 1
ATOM 1928 C CA . ARG A 1 244 ? 43.580 22.084 -14.670 1.00 59.03 244 ARG A CA 1
A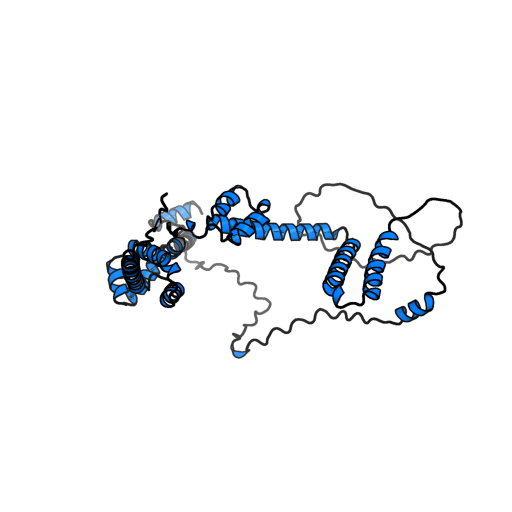TOM 1929 C C . ARG A 1 244 ? 44.378 21.194 -13.725 1.00 59.03 244 ARG A C 1
ATOM 1931 O O . ARG A 1 244 ? 44.683 20.059 -14.085 1.00 59.03 244 ARG A O 1
ATOM 1938 N N . GLU A 1 245 ? 44.660 21.704 -12.530 1.00 52.78 245 GLU A N 1
ATOM 1939 C CA . GLU A 1 245 ? 45.371 20.953 -11.497 1.00 52.78 245 GLU A CA 1
ATOM 1940 C C . GLU A 1 245 ? 44.590 19.708 -11.063 1.00 52.78 245 GLU A C 1
ATOM 1942 O O . GLU A 1 245 ? 43.358 19.705 -10.976 1.00 52.78 245 GLU A O 1
ATOM 1947 N N . ALA A 1 246 ? 45.344 18.630 -10.860 1.00 51.03 246 ALA A N 1
ATOM 1948 C CA . ALA A 1 246 ? 44.885 17.254 -10.750 1.00 51.03 246 ALA A CA 1
ATOM 1949 C C . ALA A 1 246 ? 44.448 16.861 -9.327 1.00 51.03 246 ALA A C 1
ATOM 1951 O O . ALA A 1 246 ? 44.617 15.713 -8.925 1.00 51.03 246 ALA A O 1
ATOM 1952 N N . ASP A 1 247 ? 43.826 17.774 -8.583 1.00 48.62 247 ASP A N 1
ATOM 1953 C CA . ASP A 1 247 ? 43.346 17.493 -7.228 1.00 48.62 247 ASP A CA 1
ATOM 1954 C C . ASP A 1 247 ? 41.876 17.072 -7.252 1.00 48.62 247 ASP A C 1
ATOM 1956 O O . ASP A 1 247 ? 40.959 17.779 -6.833 1.00 48.62 247 ASP A O 1
ATOM 1960 N N . SER A 1 248 ? 41.624 15.888 -7.802 1.00 44.19 248 SER A N 1
ATOM 1961 C CA . SER A 1 248 ? 40.398 15.128 -7.554 1.00 44.19 248 SER A CA 1
ATOM 1962 C C . SER A 1 248 ? 40.711 13.650 -7.739 1.00 44.19 248 SER A C 1
ATOM 1964 O O . SER A 1 248 ? 40.715 13.114 -8.847 1.00 44.19 248 SER A O 1
ATOM 1966 N N . SER A 1 249 ? 41.014 13.013 -6.615 1.00 45.00 249 SER A N 1
ATOM 1967 C CA . SER A 1 249 ? 41.257 11.588 -6.436 1.00 45.00 249 SER A CA 1
ATOM 1968 C C . SER A 1 249 ? 40.154 10.737 -7.074 1.00 45.00 249 SER A C 1
ATOM 1970 O O . SER A 1 249 ? 39.050 10.601 -6.552 1.00 45.00 249 SER A O 1
ATOM 1972 N N . CYS A 1 250 ? 40.470 10.122 -8.213 1.00 35.22 250 CYS A N 1
ATOM 1973 C CA . CYS A 1 250 ? 39.677 9.046 -8.791 1.00 35.22 250 CYS A CA 1
ATOM 1974 C C . CYS A 1 250 ? 40.408 7.726 -8.529 1.00 35.22 250 CYS A C 1
ATOM 1976 O O . CYS A 1 250 ? 41.376 7.387 -9.205 1.00 35.22 250 CYS A O 1
ATOM 1978 N N . SER A 1 251 ? 39.972 6.999 -7.503 1.00 44.31 251 SER A N 1
ATOM 1979 C CA . SER A 1 251 ? 40.478 5.672 -7.161 1.00 44.31 251 SER A CA 1
ATOM 1980 C C . SER A 1 251 ? 39.762 4.603 -7.987 1.00 44.31 251 SER A C 1
ATOM 1982 O O . SER A 1 251 ? 38.762 4.050 -7.536 1.00 44.31 251 SER A O 1
ATOM 1984 N N . LEU A 1 252 ? 40.269 4.302 -9.184 1.00 45.78 252 LEU A N 1
ATOM 1985 C CA . LEU A 1 252 ? 39.956 3.069 -9.917 1.00 45.78 252 LEU A CA 1
ATOM 1986 C C . LEU A 1 252 ? 41.201 2.588 -10.688 1.00 45.78 252 LEU A C 1
ATOM 1988 O O . LEU A 1 252 ? 41.809 3.389 -11.404 1.00 45.78 252 LEU A O 1
ATOM 1992 N N . PRO A 1 253 ? 41.599 1.304 -10.573 1.00 43.81 253 PRO A N 1
ATOM 1993 C CA . PRO A 1 253 ? 42.764 0.778 -11.274 1.00 43.81 253 PRO A CA 1
ATOM 1994 C C . PRO A 1 253 ? 42.452 0.597 -12.765 1.00 43.81 253 PRO A C 1
ATOM 1996 O O . PRO A 1 253 ? 41.485 -0.064 -13.143 1.00 43.81 253 PRO A O 1
ATOM 1999 N N . LYS A 1 254 ? 43.286 1.194 -13.623 1.00 36.06 254 LYS A N 1
ATOM 2000 C CA . LYS A 1 254 ? 43.270 0.974 -15.074 1.00 36.06 254 LYS A CA 1
ATOM 2001 C C . LYS A 1 254 ? 44.003 -0.327 -15.397 1.00 36.06 254 LYS A C 1
ATOM 2003 O O . LYS A 1 254 ? 45.174 -0.474 -15.063 1.00 36.06 254 LYS A O 1
ATOM 2008 N N . SER A 1 255 ? 43.306 -1.236 -16.072 1.00 32.25 255 SER A N 1
ATOM 2009 C CA . SER A 1 255 ? 43.899 -2.365 -16.787 1.00 32.25 255 SER A CA 1
ATOM 2010 C C . SER A 1 255 ? 44.480 -1.861 -18.113 1.00 32.25 255 SER A C 1
ATOM 2012 O O . SER A 1 255 ? 43.846 -1.059 -18.802 1.00 32.25 255 SER A O 1
ATOM 2014 N N . SER A 1 256 ? 45.713 -2.266 -18.413 1.00 43.62 256 SER A N 1
ATOM 2015 C CA . SER A 1 256 ? 46.482 -1.906 -19.604 1.00 43.62 256 SER A CA 1
ATOM 2016 C C . SER A 1 256 ? 46.231 -2.888 -20.741 1.00 43.62 256 SER A C 1
ATOM 2018 O O . SER A 1 256 ? 46.389 -4.083 -20.502 1.00 43.62 256 SER A O 1
ATOM 2020 N N . THR A 1 257 ? 45.925 -2.379 -21.937 1.00 36.12 257 THR A N 1
ATOM 2021 C CA . THR A 1 257 ? 46.111 -2.919 -23.314 1.00 36.12 257 THR A CA 1
ATOM 2022 C C . THR A 1 257 ? 45.042 -2.221 -24.180 1.00 36.12 257 THR A C 1
ATOM 2024 O O . THR A 1 257 ? 43.921 -2.042 -23.725 1.00 36.12 257 THR A O 1
ATOM 2027 N N . ASP A 1 258 ? 45.275 -1.638 -25.353 1.00 37.88 258 ASP A N 1
ATOM 2028 C CA . ASP A 1 258 ? 46.294 -1.856 -26.368 1.00 37.88 258 ASP A CA 1
ATOM 2029 C C . ASP A 1 258 ? 46.650 -0.556 -27.104 1.00 37.88 258 ASP A C 1
ATOM 2031 O O . ASP A 1 258 ? 45.820 0.328 -27.334 1.00 37.88 258 ASP A O 1
ATOM 2035 N N . LEU A 1 259 ? 47.924 -0.497 -27.484 1.00 43.19 259 LEU A N 1
ATOM 2036 C CA . LEU A 1 259 ? 48.486 0.339 -28.535 1.00 43.19 259 LEU A CA 1
ATOM 2037 C C . LEU A 1 259 ? 48.040 -0.219 -29.888 1.00 43.19 259 LEU A C 1
ATOM 2039 O O . LEU A 1 259 ? 48.146 -1.418 -30.079 1.00 43.19 259 LEU A O 1
ATOM 2043 N N . TYR A 1 260 ? 47.599 0.633 -30.812 1.00 37.53 260 TYR A N 1
ATOM 2044 C CA . TYR A 1 260 ? 48.032 0.654 -32.219 1.00 37.53 260 TYR A CA 1
ATOM 2045 C C . TYR A 1 260 ? 47.301 1.811 -32.915 1.00 37.53 260 TYR A C 1
ATOM 2047 O O . TYR A 1 260 ? 46.095 1.769 -33.149 1.00 37.53 260 TYR A O 1
ATOM 2055 N N . ILE A 1 261 ? 48.049 2.878 -33.195 1.00 35.44 261 ILE A N 1
ATOM 2056 C CA . ILE A 1 261 ? 47.638 3.998 -34.043 1.00 35.44 261 ILE A CA 1
ATOM 2057 C C . ILE A 1 261 ? 48.200 3.695 -35.433 1.00 35.44 261 ILE A C 1
ATOM 2059 O O . ILE A 1 261 ? 49.387 3.411 -35.563 1.00 35.44 261 ILE A O 1
ATOM 2063 N N . SER A 1 262 ? 47.343 3.734 -36.450 1.00 33.81 262 SER A N 1
ATOM 2064 C CA . SER A 1 262 ? 47.742 3.777 -37.856 1.00 33.81 262 SER A CA 1
ATOM 2065 C C . SER A 1 262 ? 47.359 5.151 -38.391 1.00 33.81 262 SER A C 1
ATOM 2067 O O . SER A 1 262 ? 46.180 5.503 -38.444 1.00 33.81 262 SER A O 1
ATOM 2069 N N . GLU A 1 263 ? 48.389 5.923 -38.719 1.00 40.72 263 GLU A N 1
ATOM 2070 C CA . GLU A 1 263 ? 48.336 7.150 -39.507 1.00 40.72 263 GLU A CA 1
ATOM 2071 C C . GLU A 1 263 ? 48.143 6.783 -40.982 1.00 40.72 263 GLU A C 1
ATOM 2073 O O . GLU A 1 263 ? 48.826 5.889 -41.483 1.00 40.72 263 GLU A O 1
ATOM 2078 N N . VAL A 1 264 ? 47.225 7.467 -41.671 1.00 33.00 264 VAL A N 1
ATOM 2079 C CA . VAL A 1 264 ? 47.241 7.573 -43.135 1.00 33.00 264 VAL A CA 1
ATOM 2080 C C . VAL A 1 264 ? 46.813 8.990 -43.512 1.00 33.00 264 VAL A C 1
ATOM 2082 O O . VAL A 1 264 ? 45.670 9.394 -43.273 1.00 33.00 264 VAL A O 1
ATOM 2085 N N . ASP A 1 265 ? 47.765 9.724 -44.083 1.00 31.25 265 ASP A N 1
ATOM 2086 C CA . ASP A 1 265 ? 47.587 11.001 -44.763 1.00 31.25 265 ASP A CA 1
ATOM 2087 C C . ASP A 1 265 ? 46.702 10.838 -46.005 1.00 31.25 265 ASP A C 1
ATOM 2089 O O . ASP A 1 265 ? 46.942 9.978 -46.851 1.00 31.25 265 ASP A O 1
ATOM 2093 N N . ASN A 1 266 ? 45.688 11.698 -46.128 1.00 35.22 266 ASN A N 1
ATOM 2094 C CA . ASN A 1 266 ? 44.889 11.861 -47.340 1.00 35.22 266 ASN A CA 1
ATOM 2095 C C . ASN A 1 266 ? 45.234 13.209 -47.964 1.00 35.22 266 ASN A C 1
ATOM 2097 O O . ASN A 1 266 ? 44.841 14.251 -47.437 1.00 35.22 266 ASN A O 1
ATOM 2101 N N . ASN A 1 267 ? 45.927 13.171 -49.096 1.00 33.06 267 ASN A N 1
ATOM 2102 C CA . ASN A 1 267 ? 46.148 14.328 -49.949 1.00 33.06 267 ASN A CA 1
ATOM 2103 C C . ASN A 1 267 ? 45.942 13.959 -51.423 1.00 33.06 267 ASN A C 1
ATOM 2105 O O . ASN A 1 267 ? 46.213 12.825 -51.810 1.00 33.06 267 ASN A O 1
ATOM 2109 N N . VAL A 1 268 ? 45.553 14.980 -52.204 1.00 36.38 268 VAL A N 1
ATOM 2110 C CA . VAL A 1 268 ? 45.332 15.040 -53.671 1.00 36.38 268 VAL A CA 1
ATOM 2111 C C . VAL A 1 268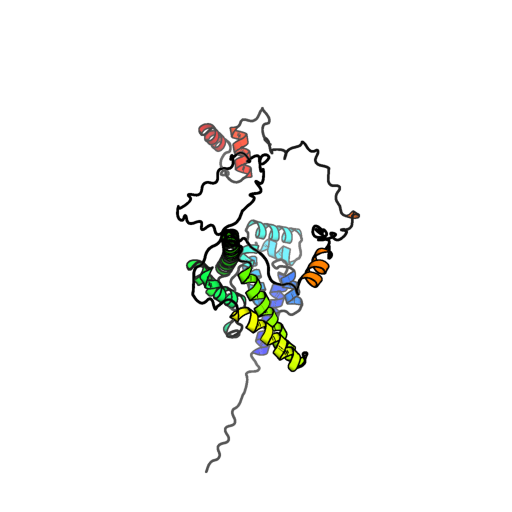 ? 43.907 14.625 -54.087 1.00 36.38 268 VAL A C 1
ATOM 2113 O O . VAL A 1 268 ? 43.472 13.505 -53.845 1.00 36.38 268 VAL A O 1
ATOM 2116 N N . SER A 1 269 ? 43.032 15.570 -54.463 1.00 38.56 269 SER A N 1
ATOM 2117 C CA . SER A 1 269 ? 42.967 16.424 -55.681 1.00 38.56 269 SER A CA 1
ATOM 2118 C C . SER A 1 269 ? 42.501 15.640 -56.914 1.00 38.56 269 SER A C 1
ATOM 2120 O O . SER A 1 269 ? 43.047 14.603 -57.256 1.00 38.56 269 SER A O 1
ATOM 2122 N N . GLU A 1 270 ? 41.298 15.964 -57.387 1.00 42.31 270 GLU A N 1
ATOM 2123 C CA . GLU A 1 270 ? 41.016 16.763 -58.596 1.00 42.31 270 GLU A CA 1
ATOM 2124 C C . GLU A 1 270 ? 40.914 15.875 -59.836 1.00 42.31 270 GLU A C 1
ATOM 2126 O O . GLU A 1 270 ? 41.891 15.630 -60.522 1.00 42.31 270 GLU A O 1
ATOM 2131 N N . ASP A 1 271 ? 39.693 15.407 -60.111 1.00 48.94 271 ASP A N 1
ATOM 2132 C CA . ASP A 1 271 ? 39.128 15.508 -61.457 1.00 48.94 271 ASP A CA 1
ATOM 2133 C C . ASP A 1 271 ? 37.615 15.266 -61.413 1.00 48.94 271 ASP A C 1
ATOM 2135 O O . ASP A 1 271 ? 37.116 14.200 -61.054 1.00 48.94 271 ASP A O 1
ATOM 2139 N N . GLY A 1 272 ? 36.859 16.319 -61.719 1.00 46.97 272 GLY A N 1
ATOM 2140 C CA . GLY A 1 272 ? 35.404 16.332 -61.598 1.00 46.97 272 GLY A CA 1
ATOM 2141 C C . GLY A 1 272 ? 34.803 17.659 -62.039 1.00 46.97 272 GLY A C 1
ATOM 2142 O O . GLY A 1 272 ? 33.993 18.252 -61.326 1.00 46.97 272 GLY A O 1
ATOM 2143 N N . THR A 1 273 ? 35.212 18.139 -63.214 1.00 54.72 273 THR A N 1
ATOM 2144 C CA . THR A 1 273 ? 34.949 19.477 -63.780 1.00 54.72 273 THR A CA 1
ATOM 2145 C C . THR A 1 273 ? 33.473 19.778 -64.091 1.00 54.72 273 THR A C 1
ATOM 2147 O O . THR A 1 273 ? 33.175 20.764 -64.753 1.00 54.72 273 THR A O 1
ATOM 2150 N N . VAL A 1 274 ? 32.524 18.969 -63.607 1.00 51.50 274 VAL A N 1
ATOM 2151 C CA . VAL A 1 274 ? 31.082 19.131 -63.873 1.00 51.50 274 VAL A CA 1
ATOM 2152 C C . VAL A 1 274 ? 30.257 19.344 -62.587 1.00 51.50 274 VAL A C 1
ATOM 2154 O O . VAL A 1 274 ? 29.095 19.725 -62.661 1.00 51.50 274 VAL A O 1
ATOM 2157 N N . CYS A 1 275 ? 30.853 19.214 -61.390 1.00 48.94 275 CYS A N 1
ATOM 2158 C CA . CYS A 1 275 ? 30.178 19.508 -60.108 1.00 48.94 275 CYS A CA 1
ATOM 2159 C C . CYS A 1 275 ? 30.499 20.900 -59.520 1.00 48.94 275 CYS A C 1
ATOM 2161 O O . CYS A 1 275 ? 29.971 21.249 -58.462 1.00 48.94 275 CYS A O 1
ATOM 2163 N N . SER A 1 276 ? 31.354 21.698 -60.171 1.00 55.94 276 SER A N 1
ATOM 2164 C CA . SER A 1 276 ? 31.875 22.954 -59.601 1.00 55.94 276 SER A CA 1
ATOM 2165 C C . SER A 1 276 ? 30.814 24.055 -59.459 1.00 55.94 276 SER A C 1
ATOM 2167 O O . SER A 1 276 ? 30.787 24.735 -58.438 1.00 55.94 276 SER A O 1
ATOM 2169 N N . GLU A 1 277 ? 29.875 24.192 -60.403 1.00 59.19 277 GLU A N 1
ATOM 2170 C CA . GLU A 1 277 ? 28.836 25.236 -60.317 1.00 59.19 277 GLU A CA 1
ATOM 2171 C C . GLU A 1 277 ? 27.867 25.003 -59.148 1.00 59.19 277 GLU A C 1
ATOM 2173 O O . GLU A 1 277 ? 27.596 25.917 -58.370 1.00 59.19 277 GLU A O 1
ATOM 2178 N N . VAL A 1 278 ? 27.422 23.760 -58.944 1.00 64.19 278 VAL A N 1
ATOM 2179 C CA . VAL A 1 278 ? 26.521 23.406 -57.833 1.00 64.19 278 VAL A CA 1
ATOM 2180 C C . VAL A 1 278 ? 27.239 23.510 -56.481 1.00 64.19 278 VAL A C 1
ATOM 2182 O O . VAL A 1 278 ? 26.653 23.946 -55.488 1.00 64.19 278 VAL A O 1
ATOM 2185 N N . LEU A 1 279 ? 28.527 23.154 -56.421 1.00 63.91 279 LEU A N 1
ATOM 2186 C CA . LEU A 1 279 ? 29.330 23.303 -55.205 1.00 63.91 279 LEU A CA 1
ATOM 2187 C C . LEU A 1 279 ? 29.643 24.775 -54.886 1.00 63.91 279 LEU A C 1
ATOM 2189 O O . LEU A 1 279 ? 29.634 25.142 -53.710 1.00 63.91 279 LEU A O 1
ATOM 2193 N N . ALA A 1 280 ? 29.836 25.630 -55.895 1.00 69.31 280 ALA A N 1
ATOM 2194 C CA . ALA A 1 280 ? 30.002 27.073 -55.717 1.00 69.31 280 ALA A CA 1
ATOM 2195 C C . ALA A 1 280 ? 28.712 27.743 -55.204 1.00 69.31 280 ALA A C 1
ATOM 2197 O O . ALA A 1 280 ? 28.764 28.607 -54.322 1.00 69.31 280 ALA A O 1
ATOM 2198 N N . GLU A 1 281 ? 27.538 27.305 -55.673 1.00 69.56 281 GLU A N 1
ATOM 2199 C CA . GLU A 1 281 ? 26.251 27.758 -55.130 1.00 69.56 281 GLU A CA 1
ATOM 2200 C C . GLU A 1 281 ? 26.031 27.296 -53.678 1.00 69.56 281 GLU A C 1
ATOM 2202 O O . GLU A 1 281 ? 25.561 28.076 -52.843 1.00 69.56 281 GLU A O 1
ATOM 2207 N N . LEU A 1 282 ? 26.447 26.073 -53.325 1.00 69.75 282 LEU A N 1
ATOM 2208 C CA . LEU A 1 282 ? 26.390 25.573 -51.944 1.00 69.75 282 LEU A CA 1
ATOM 2209 C C . LEU A 1 282 ? 27.363 26.294 -50.997 1.00 69.75 282 LEU A C 1
ATOM 2211 O O . LEU A 1 282 ? 27.053 26.456 -49.816 1.00 69.75 282 LEU A O 1
ATOM 2215 N N . GLN A 1 283 ? 28.510 26.768 -51.489 1.00 68.81 283 GLN A N 1
ATOM 2216 C CA . GLN A 1 283 ? 29.468 27.535 -50.685 1.00 68.81 283 GLN A CA 1
ATOM 2217 C C . GLN A 1 283 ? 28.937 28.931 -50.318 1.00 68.81 283 GLN A C 1
ATOM 2219 O O . GLN A 1 283 ? 29.188 29.429 -49.217 1.00 68.81 283 GLN A O 1
ATOM 2224 N N . ASN A 1 284 ? 28.148 29.538 -51.210 1.00 71.75 284 ASN A N 1
ATOM 2225 C CA . ASN A 1 284 ? 27.479 30.821 -50.977 1.00 71.75 284 ASN A CA 1
ATOM 2226 C C . ASN A 1 284 ? 26.180 30.687 -50.170 1.00 71.75 284 ASN A C 1
ATOM 2228 O O . ASN A 1 284 ? 25.696 31.672 -49.598 1.00 71.75 284 ASN A O 1
ATOM 2232 N N . LEU A 1 285 ? 25.650 29.467 -50.040 1.00 58.34 285 LEU A N 1
ATOM 2233 C CA . LEU A 1 285 ? 24.617 29.103 -49.076 1.00 58.34 285 LEU A CA 1
ATOM 2234 C C . LEU A 1 285 ? 25.208 29.149 -47.665 1.00 58.34 285 LEU A C 1
ATOM 2236 O O . LEU A 1 285 ? 25.493 28.150 -47.007 1.00 58.34 285 LEU A O 1
ATOM 2240 N N . LYS A 1 286 ? 25.350 30.377 -47.164 1.00 58.25 286 LYS A N 1
ATOM 2241 C CA . LYS A 1 286 ? 25.613 30.688 -45.766 1.00 58.25 286 LYS A CA 1
ATOM 2242 C C . LYS A 1 286 ? 24.374 30.274 -44.982 1.00 58.25 286 LYS A C 1
ATOM 2244 O O . LYS A 1 286 ? 23.550 31.108 -44.603 1.00 58.25 286 LYS A O 1
ATOM 2249 N N . VAL A 1 287 ? 24.228 28.968 -44.750 1.00 58.53 287 VAL A N 1
ATOM 2250 C CA . VAL A 1 287 ? 23.322 28.420 -43.751 1.00 58.53 287 VAL A CA 1
ATOM 2251 C C . VAL A 1 287 ? 23.792 29.060 -42.465 1.00 58.53 287 VAL A C 1
ATOM 2253 O O . VAL A 1 287 ? 24.775 28.639 -41.855 1.00 58.53 287 VAL A O 1
ATOM 2256 N N . GLN A 1 288 ? 23.140 30.161 -42.088 1.00 54.84 288 GLN A N 1
ATOM 2257 C CA . GLN A 1 288 ? 23.275 30.703 -40.760 1.00 54.84 288 GLN A CA 1
ATOM 2258 C C . GLN A 1 288 ? 22.860 29.550 -39.874 1.00 54.84 288 GLN A C 1
ATOM 2260 O O . GLN A 1 288 ? 21.671 29.262 -39.721 1.00 54.84 288 GLN A O 1
ATOM 2265 N N . VAL A 1 289 ? 23.859 28.856 -39.330 1.00 55.28 289 VAL A N 1
ATOM 2266 C CA . VAL A 1 289 ? 23.676 27.964 -38.213 1.00 55.28 289 VAL A CA 1
ATOM 2267 C C . VAL A 1 289 ? 23.116 28.911 -37.179 1.00 55.28 289 VAL A C 1
ATOM 2269 O O . VAL A 1 289 ? 23.854 29.644 -36.518 1.00 55.28 289 VAL A O 1
ATOM 2272 N N . LYS A 1 290 ? 21.786 28.975 -37.088 1.00 57.41 290 LYS A N 1
ATOM 2273 C CA . LYS A 1 290 ? 21.115 29.483 -35.918 1.00 57.41 290 LYS A CA 1
ATOM 2274 C C . LYS A 1 290 ? 21.553 28.495 -34.853 1.00 57.41 290 LYS A C 1
ATOM 2276 O O . LYS A 1 290 ? 20.826 27.574 -34.504 1.00 57.41 290 LYS A O 1
ATOM 2281 N N . ARG A 1 291 ? 22.760 28.711 -34.315 1.00 52.50 291 ARG A N 1
ATOM 2282 C CA . ARG A 1 291 ? 23.219 28.297 -32.996 1.00 52.50 291 ARG A CA 1
ATOM 2283 C C . ARG A 1 291 ? 22.347 29.059 -31.998 1.00 52.50 291 ARG A C 1
ATOM 2285 O O . ARG A 1 291 ? 22.810 29.796 -31.137 1.00 52.50 291 ARG A O 1
ATOM 2292 N N . GLY A 1 292 ? 21.036 28.927 -32.166 1.00 46.47 292 GLY A N 1
ATOM 2293 C CA . GLY A 1 292 ? 20.043 29.245 -31.191 1.00 46.47 292 GLY A CA 1
ATOM 2294 C C . GLY A 1 292 ? 20.202 28.147 -30.177 1.00 46.47 292 GLY A C 1
ATOM 2295 O O . GLY A 1 292 ? 19.692 27.044 -30.353 1.00 46.47 292 GLY A O 1
ATOM 2296 N N . ARG A 1 293 ? 20.938 28.466 -29.113 1.00 62.59 293 ARG A N 1
ATOM 2297 C CA . ARG A 1 293 ? 20.724 27.865 -27.802 1.00 62.59 293 ARG A CA 1
ATOM 2298 C C . ARG A 1 293 ? 19.232 27.517 -27.697 1.00 62.59 293 ARG A C 1
ATOM 2300 O O . ARG A 1 293 ? 18.434 28.437 -27.918 1.00 62.59 293 ARG A O 1
ATOM 2307 N N . PRO A 1 294 ? 18.856 26.252 -27.424 1.00 66.81 294 PRO A N 1
ATOM 2308 C CA . PRO A 1 294 ? 17.459 25.842 -27.368 1.00 66.81 294 PRO A CA 1
ATOM 2309 C C . PRO A 1 294 ? 16.659 26.909 -26.631 1.00 66.81 294 PRO A C 1
ATOM 2311 O O . PRO A 1 294 ? 17.050 27.302 -25.522 1.00 66.81 294 PRO A O 1
ATOM 2314 N N . ARG A 1 295 ? 15.635 27.481 -27.285 1.00 65.56 295 ARG A N 1
ATOM 2315 C CA . ARG A 1 295 ? 14.834 28.553 -26.682 1.00 65.56 295 ARG A CA 1
ATOM 2316 C C . ARG A 1 295 ? 14.348 28.013 -25.347 1.00 65.56 295 ARG A C 1
ATOM 2318 O O . ARG A 1 295 ? 13.593 27.047 -25.314 1.00 65.56 295 ARG A O 1
ATOM 2325 N N . LYS A 1 296 ? 14.841 28.601 -24.251 1.00 66.31 296 LYS A N 1
ATOM 2326 C CA . LYS A 1 296 ? 14.444 28.217 -22.896 1.00 66.31 296 LYS A CA 1
ATOM 2327 C C . LYS A 1 296 ? 12.922 28.189 -22.873 1.00 66.31 296 LYS A C 1
ATOM 2329 O O . LYS A 1 296 ? 12.305 29.213 -23.171 1.00 66.31 296 LYS A O 1
ATOM 2334 N N . TYR A 1 297 ? 12.346 27.033 -22.547 1.00 67.38 297 TYR A N 1
ATOM 2335 C CA . TYR A 1 297 ? 10.910 26.904 -22.350 1.00 67.38 297 TYR A CA 1
ATOM 2336 C C . TYR A 1 297 ? 10.454 28.042 -21.438 1.00 67.38 297 TYR A C 1
ATOM 2338 O O . TYR A 1 297 ? 10.958 28.197 -20.318 1.00 67.38 297 TYR A O 1
ATOM 2346 N N . LYS A 1 298 ? 9.551 28.890 -21.945 1.00 66.75 298 LYS A N 1
ATOM 2347 C CA . LYS A 1 298 ? 8.893 29.897 -21.118 1.00 66.75 298 LYS A CA 1
ATOM 2348 C C . LYS A 1 298 ? 8.099 29.110 -20.086 1.00 66.75 298 LYS A C 1
ATOM 2350 O O . LYS A 1 298 ? 7.088 28.506 -20.425 1.00 66.75 298 LYS A O 1
ATOM 2355 N N . LYS A 1 299 ? 8.597 29.058 -18.847 1.00 74.31 299 LYS A N 1
ATOM 2356 C CA . LYS A 1 299 ? 7.846 28.458 -17.743 1.00 74.31 299 LYS A CA 1
ATOM 2357 C C . LYS A 1 299 ? 6.471 29.138 -17.707 1.00 74.31 299 LYS A C 1
ATOM 2359 O O . LYS A 1 299 ? 6.444 30.370 -17.819 1.00 74.31 299 LYS A O 1
ATOM 2364 N N . PRO A 1 300 ? 5.369 28.378 -17.581 1.00 71.56 300 PRO A N 1
ATOM 2365 C CA . PRO A 1 300 ? 4.041 28.962 -17.454 1.00 71.56 300 PRO A CA 1
ATOM 2366 C C . PRO A 1 300 ? 4.084 30.013 -16.345 1.00 71.56 300 PRO A C 1
ATOM 2368 O O . PRO A 1 300 ? 4.739 29.811 -15.315 1.00 71.56 300 PRO A O 1
ATOM 2371 N N . GLN A 1 301 ? 3.483 31.176 -16.600 1.00 70.38 301 GLN A N 1
ATOM 2372 C CA . GLN A 1 301 ? 3.424 32.261 -15.628 1.00 70.38 301 GLN A CA 1
ATOM 2373 C C . GLN A 1 301 ? 2.594 31.788 -14.433 1.00 70.38 301 GLN A C 1
ATOM 2375 O O . GLN A 1 301 ? 1.382 31.949 -14.394 1.00 70.38 301 GLN A O 1
ATOM 2380 N N . LEU A 1 302 ? 3.259 31.165 -13.460 1.00 66.56 302 LEU A N 1
ATOM 2381 C CA . LEU A 1 302 ? 2.664 30.854 -12.171 1.00 66.56 302 LEU A CA 1
ATOM 2382 C C . LEU A 1 302 ? 2.215 32.168 -11.530 1.00 66.56 302 LEU A C 1
ATOM 2384 O O . LEU A 1 302 ? 2.979 33.141 -11.487 1.00 66.56 302 LEU A O 1
ATOM 2388 N N . ASN A 1 303 ? 0.971 32.162 -11.063 1.00 67.12 303 ASN A N 1
ATOM 2389 C CA . ASN A 1 303 ? 0.261 33.296 -10.499 1.00 67.12 303 ASN A CA 1
ATOM 2390 C C . ASN A 1 303 ? 1.123 33.984 -9.421 1.00 67.12 303 ASN A C 1
ATOM 2392 O O . ASN A 1 303 ? 1.456 33.388 -8.394 1.00 67.12 303 ASN A O 1
ATOM 2396 N N . LYS A 1 304 ? 1.565 35.225 -9.682 1.00 70.56 304 LYS A N 1
ATOM 2397 C CA . LYS A 1 304 ? 2.552 35.929 -8.837 1.00 70.56 304 LYS A CA 1
ATOM 2398 C C . LYS A 1 304 ? 2.036 36.179 -7.417 1.00 70.56 304 LYS A C 1
ATOM 2400 O O . LYS A 1 304 ? 2.852 36.320 -6.513 1.00 70.56 304 LYS A O 1
ATOM 2405 N N . HIS A 1 305 ? 0.718 36.179 -7.228 1.00 72.38 305 HIS A N 1
ATOM 2406 C CA . HIS A 1 305 ? 0.058 36.436 -5.949 1.00 72.38 305 HIS A CA 1
ATOM 2407 C C . HIS A 1 305 ? 0.266 35.337 -4.897 1.00 72.38 305 HIS A C 1
ATOM 2409 O O . HIS A 1 305 ? 0.099 35.608 -3.717 1.00 72.38 305 HIS A O 1
ATOM 2415 N N . PHE A 1 306 ? 0.718 34.140 -5.295 1.00 65.19 306 PHE A N 1
ATOM 2416 C CA . PHE A 1 306 ? 1.058 33.053 -4.365 1.00 65.19 306 PHE A CA 1
ATOM 2417 C C . PHE A 1 306 ? 2.566 32.867 -4.153 1.00 65.19 306 PHE A C 1
ATOM 2419 O O . PHE A 1 306 ? 3.000 31.920 -3.495 1.00 65.19 306 PHE A O 1
ATOM 2426 N N . LYS A 1 307 ? 3.411 33.758 -4.689 1.00 65.56 307 LYS A N 1
ATOM 2427 C CA . LYS A 1 307 ? 4.836 33.727 -4.354 1.00 65.56 307 LYS A CA 1
ATOM 2428 C C . LYS A 1 307 ? 5.045 34.342 -2.979 1.00 65.56 307 LYS A C 1
ATOM 2430 O O . LYS A 1 307 ? 5.112 35.561 -2.851 1.00 65.56 307 LYS A O 1
ATOM 2435 N N . LEU A 1 308 ? 5.257 33.480 -1.986 1.00 70.06 308 LEU A N 1
ATOM 2436 C CA . LEU A 1 308 ? 5.905 33.870 -0.738 1.00 70.06 308 LEU A CA 1
ATOM 2437 C C . LEU A 1 308 ? 7.171 34.681 -1.076 1.00 70.06 308 LEU A C 1
ATOM 2439 O O . LEU A 1 308 ? 7.975 34.227 -1.907 1.00 70.06 308 LEU A O 1
ATOM 2443 N N . PRO A 1 309 ? 7.354 35.880 -0.494 1.00 74.12 309 PRO A N 1
ATOM 2444 C CA . PRO A 1 309 ? 8.514 36.711 -0.766 1.00 74.12 309 PRO A CA 1
ATOM 2445 C C . PRO A 1 309 ? 9.776 35.921 -0.418 1.00 74.12 309 PRO A C 1
ATOM 2447 O O . PRO A 1 309 ? 10.074 35.644 0.743 1.00 74.12 309 PRO A O 1
ATOM 2450 N N . ARG A 1 310 ? 10.525 35.516 -1.451 1.00 65.94 310 ARG A N 1
ATOM 2451 C CA . ARG A 1 310 ? 11.820 34.858 -1.278 1.00 65.94 310 ARG A CA 1
ATOM 2452 C C . ARG A 1 310 ? 12.759 35.870 -0.636 1.00 65.94 310 ARG A C 1
ATOM 2454 O O . ARG A 1 310 ? 13.264 36.752 -1.330 1.00 65.94 310 ARG A O 1
ATOM 2461 N N . LYS A 1 311 ? 12.993 35.734 0.674 1.00 73.56 311 LYS A N 1
ATOM 2462 C CA . LYS A 1 311 ? 14.061 36.453 1.377 1.00 73.56 311 LYS A CA 1
ATOM 2463 C C . LYS A 1 311 ? 15.348 36.245 0.577 1.00 73.56 311 LYS A C 1
ATOM 2465 O O . LYS A 1 311 ? 15.780 35.108 0.376 1.00 73.56 311 LYS A O 1
ATOM 2470 N N . LYS A 1 312 ? 15.900 37.331 0.028 1.00 67.56 312 LYS A N 1
ATOM 2471 C CA . LYS A 1 312 ? 17.190 37.306 -0.663 1.00 67.56 312 LYS A CA 1
ATOM 2472 C C . LYS A 1 312 ? 18.209 36.813 0.361 1.00 67.56 312 LYS A C 1
ATOM 2474 O O . LYS A 1 312 ? 18.494 37.534 1.308 1.00 67.56 312 LYS A O 1
ATOM 2479 N N . LYS A 1 313 ? 18.710 35.585 0.199 1.00 60.41 313 LYS A N 1
ATOM 2480 C CA . LYS A 1 313 ? 19.863 35.120 0.970 1.00 60.41 313 LYS A CA 1
ATOM 2481 C C . LYS A 1 313 ? 21.022 36.036 0.592 1.00 60.41 313 LYS A C 1
ATOM 2483 O O . LYS A 1 313 ? 21.415 36.075 -0.577 1.00 60.41 313 LYS A O 1
ATOM 2488 N N . THR A 1 314 ? 21.478 36.845 1.537 1.00 66.44 314 THR A N 1
ATOM 2489 C CA . THR A 1 314 ? 22.699 37.633 1.411 1.00 66.44 314 THR A CA 1
ATOM 2490 C C . THR A 1 314 ? 23.826 36.664 1.074 1.00 66.44 314 THR A C 1
ATOM 2492 O O . THR A 1 314 ? 24.032 35.650 1.738 1.00 66.44 314 THR A O 1
ATOM 2495 N N . ARG A 1 315 ? 24.490 36.918 -0.052 1.00 55.59 315 ARG A N 1
ATOM 2496 C CA . ARG A 1 315 ? 25.582 36.098 -0.575 1.00 55.59 315 ARG A CA 1
ATOM 2497 C C . ARG A 1 315 ? 26.748 36.222 0.415 1.00 55.59 315 ARG A C 1
ATOM 2499 O O . ARG A 1 315 ? 27.473 37.204 0.355 1.00 55.59 315 ARG A O 1
ATOM 2506 N N . GLY A 1 316 ? 26.840 35.299 1.371 1.00 59.94 316 GLY A N 1
ATOM 2507 C CA . GLY A 1 316 ? 27.813 35.354 2.469 1.00 59.94 316 GLY A CA 1
ATOM 2508 C C . GLY A 1 316 ? 27.346 34.695 3.769 1.00 59.94 316 GLY A C 1
ATOM 2509 O O . GLY A 1 316 ? 28.183 34.210 4.519 1.00 59.94 316 GLY A O 1
ATOM 2510 N N . GLU A 1 317 ? 26.037 34.572 4.010 1.00 55.62 317 GLU A N 1
ATOM 2511 C CA . GLU A 1 317 ? 25.562 33.624 5.022 1.00 55.62 317 GLU A CA 1
ATOM 2512 C C . GLU A 1 317 ? 25.641 32.229 4.403 1.00 55.62 317 GLU A C 1
ATOM 2514 O O . GLU A 1 317 ? 24.775 31.815 3.623 1.00 55.62 317 GLU A O 1
ATOM 2519 N N . GLY A 1 318 ? 26.725 31.515 4.714 1.00 57.22 318 GLY A N 1
ATOM 2520 C CA . GLY A 1 318 ? 26.783 30.071 4.541 1.00 57.22 318 GLY A CA 1
ATOM 2521 C C . GLY A 1 318 ? 25.528 29.425 5.126 1.00 57.22 318 GLY A C 1
ATOM 2522 O O . GLY A 1 318 ? 24.813 30.026 5.932 1.00 57.22 318 GLY A O 1
ATOM 2523 N N . LEU A 1 319 ? 25.228 28.198 4.692 1.00 51.12 319 LEU A N 1
ATOM 2524 C CA . LEU A 1 319 ? 24.294 27.337 5.413 1.00 51.12 319 LEU A CA 1
ATOM 2525 C C . LEU A 1 319 ? 24.642 27.494 6.893 1.00 51.12 319 LEU A C 1
ATOM 2527 O O . LEU A 1 319 ? 25.779 27.177 7.236 1.00 51.12 319 LEU A O 1
ATOM 2531 N N . LYS A 1 320 ? 23.755 28.100 7.705 1.00 53.66 320 LYS A N 1
ATOM 2532 C CA . LYS A 1 320 ? 24.003 28.230 9.140 1.00 53.66 320 LYS A CA 1
ATOM 2533 C C . LYS A 1 320 ? 24.316 26.814 9.569 1.00 53.66 320 LYS A C 1
ATOM 2535 O O . LYS A 1 320 ? 23.422 25.967 9.526 1.00 53.66 320 LYS A O 1
ATOM 2540 N N . GLN A 1 321 ? 25.592 26.538 9.844 1.00 51.22 321 GLN A N 1
ATOM 2541 C CA . GLN A 1 321 ? 25.942 25.331 10.549 1.00 51.22 321 GLN A CA 1
ATOM 2542 C C . GLN A 1 321 ? 24.996 25.365 11.736 1.00 51.22 321 GLN A C 1
ATOM 2544 O O . GLN A 1 321 ? 24.845 26.398 12.396 1.00 51.22 321 GLN A O 1
ATOM 2549 N N . THR A 1 322 ? 24.292 24.274 11.964 1.00 47.72 322 THR A N 1
ATOM 2550 C CA . THR A 1 322 ? 23.731 23.988 13.272 1.00 47.72 322 THR A CA 1
ATOM 2551 C C . THR A 1 322 ? 24.920 23.811 14.220 1.00 47.72 322 THR A C 1
ATOM 2553 O O . THR A 1 322 ? 25.190 22.716 14.692 1.00 47.72 322 THR A O 1
ATOM 2556 N N . THR A 1 323 ? 25.711 24.870 14.417 1.00 49.34 323 THR A N 1
ATOM 2557 C CA . THR A 1 323 ? 26.682 24.981 15.482 1.00 49.34 323 THR A CA 1
ATOM 2558 C C . THR A 1 323 ? 25.834 25.081 16.731 1.00 49.34 323 THR A C 1
ATOM 2560 O O . THR A 1 323 ? 25.287 26.139 17.034 1.00 49.34 323 THR A O 1
ATOM 2563 N N . HIS A 1 324 ? 25.677 23.935 17.381 1.00 51.59 324 HIS A N 1
ATOM 2564 C CA . HIS A 1 324 ? 25.424 23.844 18.806 1.00 51.59 324 HIS A CA 1
ATOM 2565 C C . HIS A 1 324 ? 24.194 24.628 19.277 1.00 51.59 324 HIS A C 1
ATOM 2567 O O . HIS A 1 324 ? 24.286 25.637 19.972 1.00 51.59 324 HIS A O 1
ATOM 2573 N N . TYR A 1 325 ? 23.009 24.091 18.978 1.00 50.97 325 TYR A N 1
ATOM 2574 C CA . TYR A 1 325 ? 21.999 24.102 20.033 1.00 50.97 325 TYR A CA 1
ATOM 2575 C C . TYR A 1 325 ? 22.619 23.326 21.208 1.00 50.97 325 TYR A C 1
ATOM 2577 O O . TYR A 1 325 ? 23.116 22.226 20.990 1.00 50.97 325 TYR A O 1
ATOM 2585 N N . PHE A 1 326 ? 22.630 23.924 22.402 1.00 47.59 326 PHE A N 1
ATOM 2586 C CA . PHE A 1 326 ? 23.142 23.374 23.669 1.00 47.59 326 PHE A CA 1
ATOM 2587 C C . PHE A 1 326 ? 24.642 23.525 23.957 1.00 47.59 326 PHE A C 1
ATOM 2589 O O . PHE A 1 326 ? 25.335 22.549 24.195 1.00 47.59 326 PHE A O 1
ATOM 2596 N N . LEU A 1 327 ? 25.124 24.762 24.073 1.00 49.97 327 LEU A N 1
ATOM 2597 C CA . LEU A 1 327 ? 26.151 25.076 25.076 1.00 49.97 327 LEU A CA 1
ATOM 2598 C C . LEU A 1 327 ? 25.740 26.359 25.806 1.00 49.97 327 LEU A C 1
ATOM 2600 O O . LEU A 1 327 ? 26.291 27.436 25.597 1.00 49.97 327 LEU A O 1
ATOM 2604 N N . ASN A 1 328 ? 24.730 26.247 26.671 1.00 55.34 328 ASN A N 1
ATOM 2605 C CA . ASN A 1 328 ? 24.692 27.135 27.827 1.00 55.34 328 ASN A CA 1
ATOM 2606 C C . ASN A 1 328 ? 25.939 26.777 28.644 1.00 55.34 328 ASN A C 1
ATOM 2608 O O . ASN A 1 328 ? 26.025 25.655 29.129 1.00 55.34 328 ASN A O 1
ATOM 2612 N N . ALA A 1 329 ? 26.892 27.699 28.792 1.00 61.66 329 ALA A N 1
ATOM 2613 C CA . ALA A 1 329 ? 28.188 27.464 29.448 1.00 61.66 329 ALA A CA 1
ATOM 2614 C C . ALA A 1 329 ? 28.107 26.994 30.922 1.00 61.66 329 ALA A C 1
ATOM 2616 O O . ALA A 1 329 ? 29.135 26.778 31.552 1.00 61.66 329 ALA A O 1
ATOM 2617 N N . GLY A 1 330 ? 26.900 26.869 31.481 1.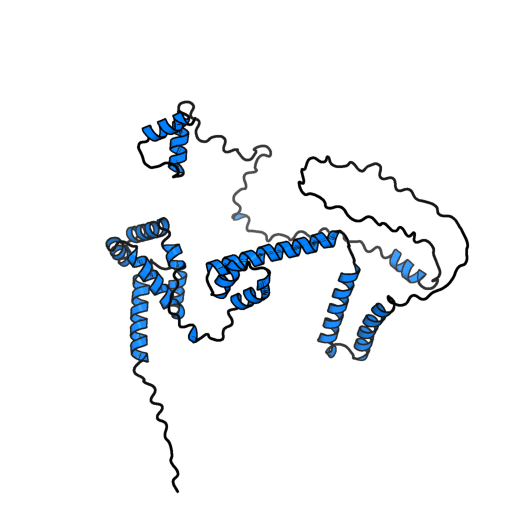00 73.69 330 GLY A N 1
ATOM 2618 C CA . GLY A 1 330 ? 26.648 26.348 32.822 1.00 73.69 330 GLY A CA 1
ATOM 2619 C C . GLY A 1 330 ? 26.149 24.901 32.881 1.00 73.69 330 GLY A C 1
ATOM 2620 O O . GLY A 1 330 ? 25.897 24.435 33.985 1.00 73.69 330 GLY A O 1
ATOM 2621 N N . PHE A 1 331 ? 25.967 24.206 31.751 1.00 73.75 331 PHE A N 1
ATOM 2622 C CA . PHE A 1 331 ? 25.564 22.795 31.754 1.00 73.75 331 PHE A CA 1
ATOM 2623 C C . PHE A 1 331 ? 26.766 21.889 31.507 1.00 73.75 331 PHE A C 1
ATOM 2625 O O . PHE A 1 331 ? 27.564 22.130 30.604 1.00 73.75 331 PHE A O 1
ATOM 2632 N N . ASP A 1 332 ? 26.866 20.852 32.332 1.00 86.62 332 ASP A N 1
ATOM 2633 C CA . ASP A 1 332 ? 27.853 19.785 32.218 1.00 86.62 332 ASP A CA 1
ATOM 2634 C C . ASP A 1 332 ? 27.653 19.037 30.886 1.00 86.62 332 ASP A C 1
ATOM 2636 O O . ASP A 1 332 ? 26.519 18.731 30.501 1.00 86.62 332 ASP A O 1
ATOM 2640 N N . GLU A 1 333 ? 28.739 18.753 30.166 1.00 89.56 333 GLU A N 1
ATOM 2641 C CA . GLU A 1 333 ? 28.704 18.114 28.841 1.00 89.56 333 GLU A CA 1
ATOM 2642 C C . GLU A 1 333 ? 27.963 16.769 28.891 1.00 89.56 333 GLU A C 1
ATOM 2644 O O . GLU A 1 333 ? 27.159 16.454 28.009 1.00 89.56 333 GLU A O 1
ATOM 2649 N N . ALA A 1 334 ? 28.131 16.029 29.990 1.00 92.94 334 ALA A N 1
ATOM 2650 C CA . ALA A 1 334 ? 27.434 14.770 30.218 1.00 92.94 334 ALA A CA 1
ATOM 2651 C C . ALA A 1 334 ? 25.902 14.928 30.292 1.00 92.94 334 ALA A C 1
ATOM 2653 O O . ALA A 1 334 ? 25.162 14.059 29.827 1.00 92.94 334 ALA A O 1
ATOM 2654 N N . GLU A 1 335 ? 25.404 16.044 30.831 1.00 92.56 335 GLU A N 1
ATOM 2655 C CA . GLU A 1 335 ? 23.966 16.310 30.921 1.00 92.56 335 GLU A CA 1
ATOM 2656 C C . GLU A 1 335 ? 23.379 16.691 29.554 1.00 92.56 335 GLU A C 1
ATOM 2658 O O . GLU A 1 335 ? 22.277 16.260 29.206 1.00 92.56 335 GLU A O 1
ATOM 2663 N N . ALA A 1 336 ? 24.141 17.417 28.730 1.00 89.62 336 ALA A N 1
ATOM 2664 C CA . ALA A 1 336 ? 23.744 17.738 27.360 1.00 89.62 336 ALA A CA 1
ATOM 2665 C C . ALA A 1 336 ? 23.644 16.479 26.479 1.00 89.62 336 ALA A C 1
ATOM 2667 O O . ALA A 1 336 ? 22.687 16.327 25.709 1.00 89.62 336 ALA A O 1
ATOM 2668 N N . ILE A 1 337 ? 24.597 15.550 26.622 1.00 91.69 337 ILE A N 1
ATOM 2669 C CA . ILE A 1 337 ? 24.565 14.251 25.937 1.00 91.69 337 ILE A CA 1
ATOM 2670 C C . ILE A 1 337 ? 23.371 13.424 26.420 1.00 91.69 337 ILE A C 1
ATOM 2672 O O . ILE A 1 337 ? 22.666 12.845 25.591 1.00 91.69 337 ILE A O 1
ATOM 2676 N N . TYR A 1 338 ? 23.091 13.417 27.728 1.00 93.50 338 TYR A N 1
ATOM 2677 C CA . TYR A 1 338 ? 21.935 12.718 28.289 1.00 93.50 338 TYR A CA 1
ATOM 2678 C C . TYR A 1 338 ? 20.604 13.230 27.714 1.00 93.50 338 TYR A C 1
ATOM 2680 O O . TYR A 1 338 ? 19.814 12.438 27.199 1.00 93.50 338 TYR A O 1
ATOM 2688 N N . GLU A 1 339 ? 20.351 14.543 27.741 1.00 91.50 339 GLU A N 1
ATOM 2689 C CA . GLU A 1 339 ? 19.092 15.110 27.226 1.00 91.50 339 GLU A CA 1
ATOM 2690 C C . GLU A 1 339 ? 18.937 14.862 25.716 1.00 91.50 339 GLU A C 1
ATOM 2692 O O . GLU A 1 339 ? 17.855 14.500 25.245 1.00 91.50 339 GLU A O 1
ATOM 2697 N N . THR A 1 340 ? 20.032 14.970 24.957 1.00 91.00 340 THR A N 1
ATOM 2698 C CA . THR A 1 340 ? 20.032 14.707 23.509 1.00 91.00 340 THR A CA 1
ATOM 2699 C C . THR A 1 340 ? 19.770 13.227 23.211 1.00 91.00 340 THR A C 1
ATOM 2701 O O . THR A 1 340 ? 18.921 12.901 22.379 1.00 91.00 340 THR A O 1
ATOM 2704 N N . GLY A 1 341 ? 20.441 12.315 23.920 1.00 91.56 341 GLY A N 1
ATOM 2705 C CA . GLY A 1 341 ? 20.238 10.870 23.792 1.00 91.56 341 GLY A CA 1
ATOM 2706 C C . GLY A 1 341 ? 18.829 10.431 24.194 1.00 91.56 341 GLY A C 1
ATOM 2707 O O . GLY A 1 341 ? 18.243 9.568 23.538 1.00 91.56 341 GLY A O 1
ATOM 2708 N N . ARG A 1 342 ? 18.245 11.074 25.211 1.00 91.75 342 ARG A N 1
ATOM 2709 C CA . ARG A 1 342 ? 16.862 10.847 25.648 1.00 91.75 342 ARG A CA 1
ATOM 2710 C C . ARG A 1 342 ? 15.843 11.318 24.610 1.00 91.75 342 ARG A C 1
ATOM 2712 O O . ARG A 1 342 ? 14.924 10.570 24.294 1.00 91.75 342 ARG A O 1
ATOM 2719 N N . LEU A 1 343 ? 16.020 12.515 24.043 1.00 88.44 343 LEU A N 1
ATOM 2720 C CA . LEU A 1 343 ? 15.169 13.047 22.966 1.00 88.44 343 LEU A CA 1
ATOM 2721 C C . LEU A 1 343 ? 15.173 12.157 21.717 1.00 88.44 343 LEU A C 1
ATOM 2723 O O . LEU A 1 343 ? 14.153 12.031 21.045 1.00 88.44 343 LEU A O 1
ATOM 2727 N N . MET A 1 344 ? 16.309 11.526 21.420 1.00 90.06 344 MET A N 1
ATOM 2728 C CA . MET A 1 344 ? 16.446 10.594 20.298 1.00 90.06 344 MET A CA 1
ATOM 2729 C C . MET A 1 344 ? 15.989 9.163 20.623 1.00 90.06 344 MET A C 1
ATOM 2731 O O . MET A 1 344 ? 16.020 8.310 19.739 1.00 90.06 344 MET A O 1
ATOM 2735 N N . GLY A 1 345 ? 15.585 8.876 21.866 1.00 91.88 345 GLY A N 1
ATOM 2736 C CA . GLY A 1 345 ? 15.187 7.533 22.297 1.00 91.88 345 GLY A CA 1
ATOM 2737 C C . GLY A 1 345 ? 16.336 6.517 22.328 1.00 91.88 345 GLY A C 1
ATOM 2738 O O . GLY A 1 345 ? 16.084 5.318 22.244 1.00 91.88 345 GLY A O 1
ATOM 2739 N N . LEU A 1 346 ? 17.590 6.980 22.414 1.00 89.62 346 LEU A N 1
ATOM 2740 C CA . LEU A 1 346 ? 18.781 6.121 22.460 1.00 89.62 346 LEU A CA 1
ATOM 2741 C C . LEU A 1 346 ? 19.136 5.667 23.878 1.00 89.62 346 LEU A C 1
ATOM 2743 O O . LEU A 1 346 ? 19.817 4.657 24.040 1.00 89.62 346 LEU A O 1
ATOM 2747 N N . LEU A 1 347 ? 18.708 6.420 24.895 1.00 88.06 347 LEU A N 1
ATOM 2748 C CA . LEU A 1 347 ? 18.981 6.106 26.294 1.00 88.06 347 LEU A CA 1
ATOM 2749 C C . LEU A 1 347 ? 17.765 5.438 26.958 1.00 88.06 347 LEU A C 1
ATOM 2751 O O . LEU A 1 347 ? 16.634 5.891 26.747 1.00 88.06 347 LEU A O 1
ATOM 2755 N N . PRO A 1 348 ? 17.975 4.382 27.770 1.00 82.00 348 PRO A N 1
ATOM 2756 C CA . PRO A 1 348 ? 16.927 3.781 28.589 1.00 82.00 348 PRO A CA 1
ATOM 2757 C C . PRO A 1 348 ? 16.272 4.813 29.513 1.00 82.00 348 PRO A C 1
ATOM 2759 O O . PRO A 1 348 ? 16.912 5.766 29.950 1.00 82.00 348 PRO A O 1
ATOM 2762 N N . SER A 1 349 ? 15.003 4.601 29.874 1.00 79.25 349 SER A N 1
ATOM 2763 C CA . SER A 1 349 ? 14.276 5.458 30.832 1.00 79.25 349 SER A CA 1
ATOM 2764 C C . SER A 1 349 ? 14.698 5.245 32.298 1.00 79.25 349 SER A C 1
ATOM 2766 O O . SER A 1 349 ? 13.926 5.550 33.207 1.00 79.25 349 SER A O 1
ATOM 2768 N N . ASP A 1 350 ? 15.892 4.694 32.526 1.00 77.88 350 ASP A N 1
ATOM 2769 C CA . ASP A 1 350 ? 16.450 4.427 33.852 1.00 77.88 350 ASP A CA 1
ATOM 2770 C C . ASP A 1 350 ? 16.799 5.740 34.586 1.00 77.88 350 ASP A C 1
ATOM 2772 O O . ASP A 1 350 ? 16.607 6.844 34.068 1.00 77.88 350 ASP A O 1
ATOM 2776 N N . SER A 1 351 ? 17.299 5.650 35.826 1.00 88.25 351 SER A N 1
ATOM 2777 C CA . SER A 1 351 ? 17.627 6.837 36.623 1.00 88.25 351 SER A CA 1
ATOM 2778 C C . SER A 1 351 ? 18.647 7.738 35.906 1.00 88.25 351 SER A C 1
ATOM 2780 O O . SER A 1 351 ? 19.744 7.310 35.535 1.00 88.25 351 SER A O 1
ATOM 2782 N N . LYS A 1 352 ? 18.275 9.016 35.725 1.00 94.06 352 LYS A N 1
ATOM 2783 C CA . LYS A 1 352 ? 19.087 10.068 35.078 1.00 94.06 352 LYS A CA 1
ATOM 2784 C C . LYS A 1 352 ? 20.524 10.096 35.611 1.00 94.06 352 LYS A C 1
ATOM 2786 O O . LYS A 1 352 ? 21.463 10.182 34.829 1.00 94.06 352 LYS A O 1
ATOM 2791 N N . GLU A 1 353 ? 20.686 9.961 36.924 1.00 95.12 353 GLU A N 1
ATOM 2792 C CA . GLU A 1 353 ? 21.979 9.989 37.620 1.00 95.12 353 GLU A CA 1
ATOM 2793 C C . GLU A 1 353 ? 22.932 8.894 37.132 1.00 95.12 353 GLU A C 1
ATOM 2795 O O . GLU A 1 353 ? 24.053 9.196 36.735 1.00 95.12 353 GLU A O 1
ATOM 2800 N N . ARG A 1 354 ? 22.459 7.645 37.038 1.00 94.56 354 ARG A N 1
ATOM 2801 C CA . ARG A 1 354 ? 23.275 6.511 36.582 1.00 94.56 354 ARG A CA 1
ATOM 2802 C C . ARG A 1 354 ? 23.692 6.656 35.120 1.00 94.56 354 ARG A C 1
ATOM 2804 O O . ARG A 1 354 ? 24.801 6.291 34.748 1.00 94.56 354 ARG A O 1
ATOM 2811 N N . SER A 1 355 ? 22.799 7.190 34.287 1.00 93.94 355 SER A N 1
ATOM 2812 C CA . SER A 1 355 ? 23.108 7.447 32.877 1.00 93.94 355 SER A CA 1
ATOM 2813 C C . SER A 1 355 ? 24.151 8.553 32.730 1.00 93.94 355 SER A C 1
ATOM 2815 O O . SER A 1 355 ? 25.053 8.431 31.910 1.00 93.94 355 SER A O 1
ATOM 2817 N N . ILE A 1 356 ? 24.062 9.608 33.544 1.00 95.19 356 ILE A N 1
ATOM 2818 C CA . ILE A 1 356 ? 25.059 10.682 33.565 1.00 95.19 356 ILE A CA 1
ATOM 2819 C C . ILE A 1 356 ? 26.411 10.162 34.066 1.00 95.19 356 ILE A C 1
ATOM 2821 O O . ILE A 1 356 ? 27.421 10.498 33.460 1.00 95.19 356 ILE A O 1
ATOM 2825 N N . GLU A 1 357 ? 26.453 9.329 35.110 1.00 95.38 357 GLU A N 1
ATOM 2826 C CA . GLU A 1 357 ? 27.694 8.691 35.582 1.00 95.38 357 GLU A CA 1
ATOM 2827 C C . GLU A 1 357 ? 28.353 7.847 34.486 1.00 95.38 357 GLU A C 1
ATOM 2829 O O . GLU A 1 357 ? 29.529 8.042 34.198 1.00 95.38 357 GLU A O 1
ATOM 2834 N N . LEU A 1 358 ? 27.589 6.995 33.795 1.00 94.25 358 LEU A N 1
ATOM 2835 C CA . LEU A 1 358 ? 28.105 6.195 32.678 1.00 94.25 358 LEU A CA 1
ATOM 2836 C C . LEU A 1 358 ? 28.610 7.059 31.517 1.00 94.25 358 LEU A C 1
ATOM 2838 O O . LEU A 1 358 ? 29.614 6.725 30.893 1.00 94.25 358 LEU A O 1
ATOM 2842 N N . ILE A 1 359 ? 27.926 8.163 31.205 1.00 94.12 359 ILE A N 1
ATOM 2843 C CA . ILE A 1 359 ? 28.390 9.107 30.181 1.00 94.12 359 ILE A CA 1
ATOM 2844 C C . ILE A 1 359 ? 29.698 9.766 30.636 1.00 94.12 359 ILE A C 1
ATOM 2846 O O . ILE A 1 359 ? 30.626 9.848 29.840 1.00 94.12 359 ILE A O 1
ATOM 2850 N N . LYS A 1 360 ? 29.808 10.165 31.910 1.00 95.31 360 LYS A N 1
ATOM 2851 C CA . LYS A 1 360 ? 31.035 10.739 32.491 1.00 95.31 360 LYS A CA 1
ATOM 2852 C C . LYS A 1 360 ? 32.204 9.760 32.536 1.00 95.31 360 LYS A C 1
ATOM 2854 O O . LYS A 1 360 ? 33.335 10.200 32.435 1.00 95.31 360 LYS A O 1
ATOM 2859 N N . GLU A 1 361 ? 31.950 8.463 32.695 1.00 95.56 361 GLU A N 1
ATOM 2860 C CA . GLU A 1 361 ? 32.994 7.430 32.631 1.00 95.56 361 GLU A CA 1
ATOM 2861 C C . GLU A 1 361 ? 33.527 7.200 31.205 1.00 95.56 361 GLU A C 1
ATOM 2863 O O . GLU A 1 361 ? 34.632 6.683 31.049 1.00 95.56 361 GLU A O 1
ATOM 2868 N N . ASN A 1 362 ? 32.749 7.544 30.170 1.00 92.56 362 ASN A N 1
ATOM 2869 C CA . ASN A 1 362 ? 33.107 7.330 28.761 1.00 92.56 362 ASN A CA 1
ATOM 2870 C C . ASN A 1 362 ? 33.571 8.600 28.024 1.00 92.56 362 ASN A C 1
ATOM 2872 O O . ASN A 1 362 ? 34.066 8.485 26.899 1.00 92.56 362 ASN A O 1
ATOM 2876 N N . LEU A 1 363 ? 33.374 9.779 28.619 1.00 87.62 363 LEU A N 1
ATOM 2877 C CA . LEU A 1 363 ? 33.977 11.049 28.200 1.00 87.62 363 LEU A CA 1
ATOM 2878 C C . LEU A 1 363 ? 35.402 11.155 28.749 1.00 87.62 363 LEU A C 1
ATOM 2880 O O . LEU A 1 363 ? 36.291 11.562 27.966 1.00 87.62 363 LEU A O 1
#

Foldseek 3Di:
DDDDDDDDDPPDPPPPVVVVVVVLVVLLVLLVLPVLLDDPVLNVCVVVVVSVCSLLSSQSSVQLVVQQDPVLSVCVSVVPPVSSVVSVVSCVVVVVSVVSVQDDRPDPCCVVVPDPPPVLLVVLVVQVVQADPVLSVCVNVVNPVSSVNSVVSSVVVVVVVVVVVVVVCPVDPPVVVVVVVVLVVVLVVCVVVVVVDDPVVSVVSVVVSVVVVVVVPDDDDDDDDDDDDDDDDDDDDPPPDDDDDDPDDDDDDDDDDDDDDDDDDDDDDDDDVPCVVVVVVVVVPPPVPCPPPPPPPPDPPDDPVPDDPPDPDDPPPDPPPPPDPDDPVPDDPLLVCLVVCVVVVNDDPPDSVVSSVVSVVVD

Radius of gyration: 38.82 Å; chains: 1; bounding box: 94×86×102 Å

pLDDT: mean 74.68, std 21.72, range [31.25, 98.12]

Secondary structure (DSSP, 8-state):
-------------THHHHHHHHHHHHHHHHHHHTGGGS-HHHHHHHHTT-GGGHHHHHHHHHHHHTTS-HHHHHHHHHT-HHHHHHHHHHHHHTTHHHHHHT---S---GGGGTT---HHHHHHHHTGGGS-HHHHHHHHTT-HHHHHHHHHHHHHHHHHHHHHHHHHTTS---HHHHHHHHHHHHHHHHHHTGGGS-HHHHHHHHHHHHHHHHTTS---------------------TT--PPP--S----PPPP----------------TTSHHHHHHHHH-------------------GGG--------TT--S-----S---TTS-HHHHHHHHHHHTT-S-SS-HHHHHHHHHHH-

Sequence (363 aa):
MVDQFTQDSTNVPRGNAQQMEGKKKWQLDKILKHWFLLDYDLVEAINKGNHSLMPMAIARVNYLIGKVPAKLLAEGINGEEEALWSIHELLYNNGCWEKANNLVIADYDVSAIEKSTDPVLLFLNAYTHLIHPNTRVGALKGKREDVRMALNQIHYSSIEAARQSSQVGVTIKNNRTKFYSQLQEARQFISAHSNLVEPSVLKDAMSVALATTKAERAAPNEPQQQEEAALQETVLHTSNWIPREADSSCSLPKSSTDLYISEVDNNVSEDGTVCSEVLAELQNLKVQVKRGRPRKYKKPQLNKHFKLPRKKKTRGEGLKQTTHYFLNAGFDEAEAIYETGRLMGLLPSDSKERSIELIKENL